Protein AF-A0A383AP22-F1 (afdb_monomer_lite)

Organism: NCBI:txid408172

pLDDT: mean 88.16, std 10.68, range [44.28, 96.81]

Structure (mmCIF, N/CA/C/O backbone):
data_AF-A0A383AP22-F1
#
_entry.id   AF-A0A383AP22-F1
#
loop_
_atom_site.group_PDB
_atom_site.id
_atom_site.type_symbol
_atom_site.label_atom_id
_atom_site.label_alt_id
_atom_site.label_comp_id
_atom_site.label_asym_id
_atom_site.label_entity_id
_atom_site.label_seq_id
_atom_site.pdbx_PDB_ins_code
_atom_site.Cartn_x
_atom_site.Cartn_y
_atom_site.Cartn_z
_atom_site.occupancy
_atom_site.B_iso_or_equiv
_atom_site.auth_seq_id
_atom_site.auth_comp_id
_atom_site.auth_asym_id
_atom_site.auth_atom_id
_atom_site.pdbx_PDB_model_num
ATOM 1 N N . MET A 1 1 ? -36.430 39.936 56.623 1.00 44.28 1 MET A N 1
ATOM 2 C CA . MET A 1 1 ? -35.153 39.625 57.300 1.00 44.28 1 MET A CA 1
ATOM 3 C C . MET A 1 1 ? -34.117 39.389 56.221 1.00 44.28 1 MET A C 1
ATOM 5 O O . MET A 1 1 ? -34.246 38.424 55.482 1.00 44.28 1 MET A O 1
ATOM 9 N N . ILE A 1 2 ? -33.190 40.331 56.051 1.00 51.69 2 ILE A N 1
ATOM 10 C CA . ILE A 1 2 ? -32.148 40.249 55.024 1.00 51.69 2 ILE A CA 1
ATOM 11 C C . ILE A 1 2 ? -31.024 39.360 55.584 1.00 51.69 2 ILE A C 1
ATOM 13 O O . ILE A 1 2 ? -30.539 39.638 56.682 1.00 51.69 2 ILE A O 1
ATOM 17 N N . PRO A 1 3 ? -30.648 38.275 54.893 1.00 58.09 3 PRO A N 1
ATOM 18 C CA . PRO A 1 3 ? -29.588 37.371 55.322 1.00 58.09 3 PRO A CA 1
ATOM 19 C C . PRO A 1 3 ? -28.235 38.021 55.012 1.00 58.09 3 PRO A C 1
ATOM 21 O O . PRO A 1 3 ? -27.978 38.347 53.857 1.00 58.09 3 PRO A O 1
ATOM 24 N N . GLY A 1 4 ? -27.378 38.260 56.011 1.00 65.69 4 GLY A N 1
ATOM 25 C CA . GLY A 1 4 ? -26.205 39.097 55.734 1.00 65.69 4 GLY A CA 1
ATOM 26 C C . GLY A 1 4 ? -25.083 39.177 56.757 1.00 65.69 4 GLY A C 1
ATOM 27 O O . GLY A 1 4 ? -24.367 40.161 56.706 1.00 65.69 4 GLY A O 1
ATOM 28 N N . ASP A 1 5 ? -24.884 38.201 57.649 1.00 62.50 5 ASP A N 1
ATOM 29 C CA . ASP A 1 5 ? -23.644 38.184 58.447 1.00 62.50 5 ASP A CA 1
ATOM 30 C C . ASP A 1 5 ? -23.252 36.772 58.914 1.00 62.50 5 ASP A C 1
ATOM 32 O O . ASP A 1 5 ? -23.195 36.436 60.099 1.00 62.50 5 ASP A O 1
ATOM 36 N N . PHE A 1 6 ? -22.963 35.895 57.951 1.00 67.75 6 PHE A N 1
ATOM 37 C CA . PHE A 1 6 ? -22.270 34.643 58.246 1.00 67.75 6 PHE A CA 1
ATOM 38 C C . PHE A 1 6 ? -20.805 34.947 58.584 1.00 67.75 6 PHE A C 1
ATOM 40 O O . PHE A 1 6 ? -19.950 35.043 57.704 1.00 67.75 6 PHE A O 1
ATOM 47 N N . LYS A 1 7 ? -20.487 35.080 59.877 1.00 67.31 7 LYS A N 1
ATOM 48 C CA . LYS A 1 7 ? -19.094 35.140 60.343 1.00 67.31 7 LYS A CA 1
ATOM 49 C C . LYS A 1 7 ? -18.451 33.760 60.217 1.00 67.31 7 LYS A C 1
ATOM 51 O O . LYS A 1 7 ? -18.523 32.936 61.127 1.00 67.31 7 LYS A O 1
ATOM 56 N N . LEU A 1 8 ? -17.821 33.505 59.074 1.00 68.81 8 LEU A N 1
ATOM 57 C CA . LEU A 1 8 ? -17.063 32.280 58.837 1.00 68.81 8 LEU A CA 1
ATOM 58 C C . LEU A 1 8 ? -15.897 32.184 59.832 1.00 68.81 8 LEU A C 1
ATOM 60 O O . LEU A 1 8 ? -15.035 33.063 59.911 1.00 68.81 8 LEU A O 1
ATOM 64 N N . LYS A 1 9 ? -15.865 31.096 60.606 1.00 77.19 9 LYS A N 1
ATOM 65 C CA . LYS A 1 9 ? -14.771 30.800 61.534 1.00 77.19 9 LYS A CA 1
ATOM 66 C C . LYS A 1 9 ? -13.507 30.498 60.723 1.00 77.19 9 LYS A C 1
ATOM 68 O O . LYS A 1 9 ? -13.485 29.526 59.970 1.00 77.19 9 LYS A O 1
ATOM 73 N N . LYS A 1 10 ? -12.459 31.322 60.871 1.00 78.44 10 LYS A N 1
ATOM 74 C CA . LYS A 1 10 ? -11.179 31.096 60.178 1.00 78.44 10 LYS A CA 1
ATOM 75 C C . LYS A 1 10 ? -10.605 29.727 60.577 1.00 78.44 10 LYS A C 1
ATOM 77 O O . LYS A 1 10 ? -10.532 29.442 61.777 1.00 78.44 10 LYS A O 1
ATOM 82 N N . PRO A 1 11 ? -10.202 28.891 59.607 1.00 79.19 11 PRO A N 1
ATOM 83 C CA . PRO A 1 11 ? -9.651 27.578 59.900 1.00 79.19 11 PRO A CA 1
ATOM 84 C C . PRO A 1 11 ? -8.331 27.696 60.670 1.00 79.19 11 PRO A C 1
ATOM 86 O O . PRO A 1 11 ? -7.521 28.596 60.444 1.00 79.19 11 PRO A O 1
ATOM 89 N N . SER A 1 12 ? -8.123 26.765 61.598 1.00 88.06 12 SER A N 1
ATOM 90 C CA . SER A 1 12 ? -6.854 26.579 62.308 1.00 88.06 12 SER A CA 1
ATOM 91 C C . SER A 1 12 ? -5.737 26.193 61.331 1.00 88.06 12 SER A C 1
ATOM 93 O O . SER A 1 12 ? -6.003 25.499 60.354 1.00 88.06 12 SER A O 1
ATOM 95 N N . ARG A 1 13 ? -4.468 26.528 61.628 1.00 86.38 13 ARG A N 1
ATOM 96 C CA . ARG A 1 13 ? -3.305 26.083 60.825 1.00 86.38 13 ARG A CA 1
ATOM 97 C C . ARG A 1 13 ? -3.327 24.576 60.540 1.00 86.38 13 ARG A C 1
ATOM 99 O O . ARG A 1 13 ? -3.004 24.167 59.432 1.00 86.38 13 ARG A O 1
ATOM 106 N N . LYS A 1 14 ? -3.757 23.756 61.510 1.00 87.75 14 LYS A N 1
ATOM 107 C CA . LYS A 1 14 ? -3.900 22.301 61.323 1.00 87.75 14 LYS A CA 1
ATOM 108 C C . LYS A 1 14 ? -4.989 21.954 60.300 1.00 87.75 14 LYS A C 1
ATOM 110 O O . LYS A 1 14 ? -4.791 21.057 59.493 1.00 87.75 14 LYS A O 1
ATOM 115 N N . GLN A 1 15 ? -6.109 22.679 60.311 1.00 86.12 15 GLN A N 1
ATOM 116 C CA . GLN A 1 15 ? -7.207 22.499 59.353 1.00 86.12 15 GLN A CA 1
ATOM 117 C C . GLN A 1 15 ? -6.814 22.972 57.949 1.00 86.12 15 GLN A C 1
ATOM 119 O O . GLN A 1 15 ? -7.146 22.304 56.978 1.00 86.12 15 GLN A O 1
ATOM 124 N N . THR A 1 16 ? -6.059 24.068 57.828 1.00 87.38 16 THR A N 1
ATOM 125 C CA . THR A 1 16 ? -5.528 24.532 56.537 1.00 87.38 16 THR A CA 1
ATOM 126 C C . THR A 1 16 ? -4.566 23.512 55.929 1.00 87.38 16 THR A C 1
ATOM 128 O O . THR A 1 16 ? -4.694 23.187 54.754 1.00 87.38 16 THR A O 1
ATOM 131 N N . ILE A 1 17 ? -3.642 22.961 56.726 1.00 90.62 17 ILE A N 1
ATOM 132 C CA . ILE A 1 17 ? -2.714 21.914 56.267 1.00 90.62 17 ILE A CA 1
ATOM 133 C C . ILE A 1 17 ? -3.486 20.662 55.834 1.00 90.62 17 ILE A C 1
ATOM 135 O O . ILE A 1 17 ? -3.216 20.126 54.764 1.00 90.62 17 ILE A O 1
ATOM 139 N N . LEU A 1 18 ? -4.475 20.227 56.624 1.00 89.38 18 LEU A N 1
ATOM 140 C CA . LEU A 1 18 ? -5.297 19.061 56.298 1.00 89.38 18 LEU A CA 1
ATOM 141 C C . LEU A 1 18 ? -6.032 19.234 54.960 1.00 89.38 18 LEU A C 1
ATOM 143 O O . LEU A 1 18 ? -6.007 18.318 54.147 1.00 89.38 18 LEU A O 1
ATOM 147 N N . LEU A 1 19 ? -6.627 20.409 54.717 1.00 88.69 19 LEU A N 1
ATOM 148 C CA . LEU A 1 19 ? -7.335 20.717 53.469 1.00 88.69 19 LEU A CA 1
ATOM 149 C C . LEU A 1 19 ? -6.404 20.730 52.250 1.00 88.69 19 LEU A C 1
ATOM 151 O O . LEU A 1 19 ? -6.775 20.235 51.188 1.00 88.69 19 LEU A O 1
ATOM 155 N N . ILE A 1 20 ? -5.190 21.270 52.400 1.00 92.12 20 ILE A N 1
ATOM 156 C CA . ILE A 1 20 ? -4.185 21.269 51.329 1.00 92.12 20 ILE A CA 1
ATOM 157 C C . ILE A 1 20 ? -3.764 19.832 51.009 1.00 92.12 20 ILE A C 1
ATOM 159 O O . ILE A 1 20 ? -3.781 19.431 49.849 1.00 92.12 20 ILE A O 1
ATOM 163 N N . VAL A 1 21 ? -3.441 19.034 52.030 1.00 93.25 21 VAL A N 1
ATOM 164 C CA . VAL A 1 21 ? -3.016 17.639 51.850 1.00 93.25 21 VAL A CA 1
ATOM 165 C C . VAL A 1 21 ? -4.137 16.799 51.239 1.00 93.25 21 VAL A C 1
ATOM 167 O O . VAL A 1 21 ? -3.891 16.063 50.288 1.00 93.25 21 VAL A O 1
ATOM 170 N N . SER A 1 22 ? -5.378 16.942 51.714 1.00 91.44 22 SER A N 1
ATOM 171 C CA . SER A 1 22 ? -6.524 16.231 51.139 1.00 91.44 22 SER A CA 1
ATOM 172 C C . SER A 1 22 ? -6.803 16.652 49.698 1.00 91.44 22 SER A C 1
ATOM 174 O O . SER A 1 22 ? -7.155 15.810 48.880 1.00 91.44 22 SER A O 1
ATOM 176 N N . GLY A 1 23 ? -6.620 17.937 49.374 1.00 93.69 23 GLY A N 1
ATOM 177 C CA . GLY A 1 23 ? -6.763 18.450 48.012 1.00 93.69 23 GLY A CA 1
ATOM 178 C C . GLY A 1 23 ? -5.712 17.871 47.066 1.00 93.69 23 GLY A C 1
ATOM 179 O O . GLY A 1 23 ? -6.051 17.436 45.970 1.00 93.69 23 GLY A O 1
ATOM 180 N N . ILE A 1 24 ? -4.457 17.788 47.517 1.00 94.69 24 ILE A N 1
ATOM 181 C CA . ILE A 1 24 ? -3.358 17.177 46.760 1.00 94.69 24 ILE A CA 1
ATOM 182 C C . ILE A 1 24 ? -3.617 15.680 46.545 1.00 94.69 24 ILE A C 1
ATOM 184 O O . ILE A 1 24 ? -3.550 15.207 45.414 1.00 94.69 24 ILE A O 1
ATOM 188 N N . ILE A 1 25 ? -3.965 14.939 47.601 1.00 95.50 25 ILE A N 1
ATOM 189 C CA . ILE A 1 25 ? -4.280 13.504 47.505 1.00 95.50 25 ILE A CA 1
ATOM 190 C C . ILE A 1 25 ? -5.476 13.274 46.575 1.00 95.50 25 ILE A C 1
ATOM 192 O O . ILE A 1 25 ? -5.433 12.377 45.737 1.00 95.50 25 ILE A O 1
ATOM 196 N N . GLY A 1 26 ? -6.517 14.103 46.687 1.00 95.69 26 GLY A N 1
ATOM 197 C CA . GLY A 1 26 ? -7.682 14.056 45.810 1.00 95.69 26 GLY A CA 1
ATOM 198 C C . GLY A 1 26 ? -7.312 14.278 44.345 1.00 95.69 26 GLY A C 1
ATOM 199 O O . GLY A 1 26 ? -7.731 13.497 43.501 1.00 95.69 26 GLY A O 1
ATOM 200 N N . LEU A 1 27 ? -6.480 15.282 44.051 1.00 95.44 27 LEU A N 1
ATOM 201 C CA . LEU A 1 27 ? -6.015 15.585 42.695 1.00 95.44 27 LEU A CA 1
ATOM 202 C C . LEU A 1 27 ? -5.185 14.443 42.092 1.00 95.44 27 LEU A C 1
ATOM 204 O O . LEU A 1 27 ? -5.398 14.063 40.944 1.00 95.44 27 LEU A O 1
ATOM 208 N N . PHE A 1 28 ? -4.249 13.876 42.855 1.00 95.31 28 PHE A N 1
ATOM 209 C CA . PHE A 1 28 ? -3.453 12.744 42.377 1.00 95.31 28 PHE A CA 1
ATOM 210 C C . PHE A 1 28 ? -4.301 11.478 42.210 1.00 95.31 28 PHE A C 1
ATOM 212 O O . PHE A 1 28 ? -4.125 10.750 41.235 1.00 95.31 28 PHE A O 1
ATOM 219 N N . GLY A 1 29 ? -5.252 11.237 43.116 1.00 96.62 29 GLY A N 1
ATOM 220 C CA . GLY A 1 29 ? -6.184 10.116 43.024 1.00 96.62 29 GLY A CA 1
ATOM 221 C C . GLY A 1 29 ? -7.097 10.206 41.802 1.00 96.62 29 GLY A C 1
ATOM 222 O O . GLY A 1 29 ? -7.261 9.217 41.090 1.00 96.62 29 GLY A O 1
ATOM 223 N N . THR A 1 30 ? -7.649 11.389 41.509 1.00 94.81 30 THR A N 1
ATOM 224 C CA . THR A 1 30 ? -8.476 11.593 40.310 1.00 94.81 30 THR A CA 1
ATOM 225 C C . THR A 1 30 ? -7.652 11.492 39.034 1.00 94.81 30 THR A C 1
ATOM 227 O O . THR A 1 30 ? -8.087 10.822 38.103 1.00 94.81 30 THR A O 1
ATOM 230 N N . ALA A 1 31 ? -6.447 12.068 38.993 1.00 95.00 31 ALA A N 1
ATOM 231 C CA . ALA A 1 31 ? -5.551 11.937 37.845 1.00 95.00 31 ALA A CA 1
ATOM 232 C C . ALA A 1 31 ? -5.193 10.467 37.565 1.00 95.00 31 ALA A C 1
ATOM 234 O O . ALA A 1 31 ? -5.269 10.024 36.422 1.00 95.00 31 ALA A O 1
ATOM 235 N N . ALA A 1 32 ? -4.873 9.686 38.601 1.00 95.25 32 ALA A N 1
ATOM 236 C CA . ALA A 1 32 ? -4.597 8.259 38.456 1.00 95.25 32 ALA A CA 1
ATOM 237 C C . ALA A 1 32 ? -5.823 7.481 37.950 1.00 95.25 32 ALA A C 1
ATOM 239 O O . ALA A 1 32 ? -5.701 6.681 37.024 1.00 95.25 32 ALA A O 1
ATOM 240 N N . ALA A 1 33 ? -7.009 7.745 38.508 1.00 95.44 33 ALA A N 1
ATOM 241 C CA . ALA A 1 33 ? -8.248 7.096 38.083 1.00 95.44 33 ALA A CA 1
ATOM 242 C C . ALA A 1 33 ? -8.610 7.421 36.625 1.00 95.44 33 ALA A C 1
ATOM 244 O O . ALA A 1 33 ? -9.020 6.528 35.887 1.00 95.44 33 ALA A O 1
ATOM 245 N N . VAL A 1 34 ? -8.412 8.671 36.191 1.00 94.12 34 VAL A N 1
ATOM 246 C CA . VAL A 1 34 ? -8.616 9.085 34.795 1.00 94.12 34 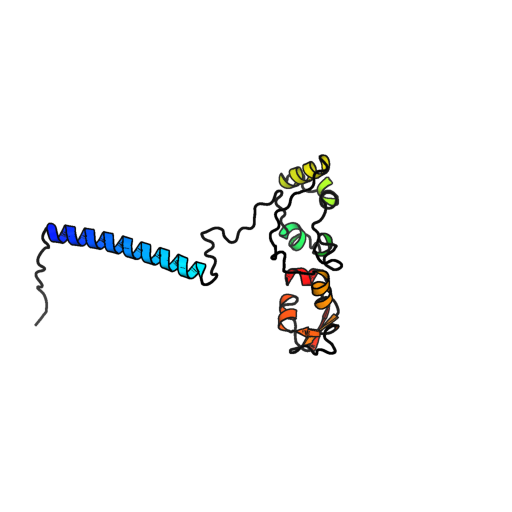VAL A CA 1
ATOM 247 C C . VAL A 1 34 ? -7.636 8.366 33.871 1.00 94.12 34 VAL A C 1
ATOM 249 O O . VAL A 1 34 ? -8.069 7.791 32.879 1.00 94.12 34 VAL A O 1
ATOM 252 N N . THR A 1 35 ? -6.345 8.319 34.208 1.00 89.00 35 THR A N 1
ATOM 253 C CA . THR A 1 35 ? -5.334 7.615 33.399 1.00 89.00 35 THR A CA 1
ATOM 254 C C . THR A 1 35 ? -5.645 6.122 33.264 1.00 89.00 35 THR A C 1
ATOM 256 O O . THR A 1 35 ? -5.589 5.581 32.161 1.00 89.00 35 THR A O 1
ATOM 259 N N . VAL A 1 36 ? -6.031 5.455 34.358 1.00 90.50 36 VAL A N 1
ATOM 260 C CA . VAL A 1 36 ? -6.427 4.036 34.329 1.00 90.50 36 VAL A CA 1
ATOM 261 C C . VAL A 1 36 ? -7.712 3.839 33.525 1.00 90.50 36 VAL A C 1
ATOM 263 O O . VAL A 1 36 ? -7.788 2.913 32.724 1.00 90.50 36 VAL A O 1
ATOM 266 N N . GLY A 1 37 ? -8.706 4.714 33.694 1.00 89.12 37 GLY A N 1
ATOM 267 C CA . GLY A 1 37 ? -9.951 4.664 32.930 1.00 89.12 37 GLY A CA 1
ATOM 268 C C . GLY A 1 37 ? -9.716 4.811 31.428 1.00 89.12 37 GLY A C 1
ATOM 269 O O . GLY A 1 37 ? -10.240 4.018 30.654 1.00 89.12 37 GLY A O 1
ATOM 270 N N . ILE A 1 38 ? -8.872 5.765 31.022 1.00 85.94 38 ILE A N 1
ATOM 271 C CA . ILE A 1 38 ? -8.467 5.957 29.623 1.00 85.94 38 ILE A CA 1
ATOM 272 C C . ILE A 1 38 ? -7.779 4.701 29.082 1.00 85.94 38 ILE A C 1
ATOM 274 O O . ILE A 1 38 ? -8.157 4.240 28.012 1.00 85.94 38 ILE A O 1
ATOM 278 N N . PHE A 1 39 ? -6.828 4.123 29.824 1.00 83.88 39 PHE A N 1
ATOM 279 C CA . PHE A 1 39 ? -6.134 2.897 29.418 1.00 83.88 39 PHE A CA 1
ATOM 280 C C . PHE A 1 39 ? -7.087 1.705 29.254 1.00 83.88 39 PHE A C 1
ATOM 282 O O . PHE A 1 39 ? -7.001 0.977 28.272 1.00 83.88 39 PHE A O 1
ATOM 289 N N . VAL A 1 40 ? -8.011 1.497 30.197 1.00 85.25 40 VAL A N 1
ATOM 290 C CA . VAL A 1 40 ? -8.986 0.400 30.110 1.00 85.25 40 VAL A CA 1
ATOM 291 C C . VAL A 1 40 ? -9.939 0.625 28.937 1.00 85.25 40 VAL A C 1
ATOM 293 O O . VAL A 1 40 ? -10.201 -0.302 28.183 1.00 85.25 40 VAL A O 1
ATOM 296 N N . ILE A 1 41 ? -10.429 1.848 28.730 1.00 83.81 41 ILE A N 1
ATOM 297 C CA . ILE A 1 41 ? -11.318 2.145 27.602 1.00 83.81 41 ILE A CA 1
ATOM 298 C C . ILE A 1 41 ? -10.583 1.948 26.271 1.00 83.81 41 ILE A C 1
ATOM 300 O O . ILE A 1 41 ? -11.114 1.274 25.394 1.00 83.81 41 ILE A O 1
ATOM 304 N N . SER A 1 42 ? -9.360 2.460 26.115 1.00 74.69 42 SER A N 1
ATOM 305 C CA . SER A 1 42 ? -8.605 2.291 24.867 1.00 74.69 42 SER A CA 1
ATOM 306 C C . SER A 1 42 ? -8.225 0.831 24.606 1.00 74.69 42 SER A C 1
ATOM 308 O O . SER A 1 42 ? -8.320 0.377 23.469 1.00 74.69 42 SER A O 1
ATOM 310 N N . ALA A 1 43 ? -7.860 0.076 25.647 1.00 75.44 43 ALA A N 1
ATOM 311 C CA . ALA A 1 43 ? -7.482 -1.330 25.520 1.00 75.44 43 ALA A CA 1
ATOM 312 C C . ALA A 1 43 ? -8.667 -2.261 25.214 1.00 75.44 43 ALA A C 1
ATOM 314 O O . ALA A 1 43 ? -8.467 -3.294 24.583 1.00 75.44 43 ALA A O 1
ATOM 315 N N . TRP A 1 44 ? -9.884 -1.928 25.659 1.00 76.94 44 TRP A N 1
ATOM 316 C CA . TRP A 1 44 ? -11.056 -2.805 25.513 1.00 76.94 44 TRP A CA 1
ATOM 317 C C . TRP A 1 44 ? -11.992 -2.407 24.369 1.00 76.94 44 TRP A C 1
ATOM 319 O O . TRP A 1 44 ? -12.735 -3.258 23.889 1.00 76.94 44 TRP A O 1
ATOM 329 N N . TRP A 1 45 ? -11.976 -1.145 23.931 1.00 69.94 45 TRP A N 1
ATOM 330 C CA . TRP A 1 45 ? -12.854 -0.657 22.860 1.00 69.94 45 TRP A CA 1
ATOM 331 C C . TRP A 1 45 ? -12.173 -0.467 21.506 1.00 69.94 45 TRP A C 1
ATOM 333 O O . TRP A 1 45 ? -12.806 0.082 20.609 1.00 69.94 45 TRP A O 1
ATOM 343 N N . GLU A 1 46 ? -10.914 -0.895 21.355 1.00 60.66 46 GLU A N 1
ATOM 344 C CA . GLU A 1 46 ? -10.146 -0.737 20.107 1.00 60.66 46 GLU A CA 1
ATOM 345 C C . GLU A 1 46 ? -10.227 0.698 19.554 1.00 60.66 46 GLU A C 1
ATOM 347 O O . GLU A 1 46 ? -10.294 0.923 18.350 1.00 60.66 46 GLU A O 1
ATOM 352 N N . LEU A 1 47 ? -10.256 1.690 20.450 1.00 66.38 47 LEU A N 1
ATOM 353 C CA . LEU A 1 47 ? -10.112 3.101 20.110 1.00 66.38 47 LEU A CA 1
ATOM 354 C C . LEU A 1 47 ? -8.624 3.427 20.251 1.00 66.38 47 LEU A C 1
ATOM 356 O O . LEU A 1 47 ? -8.202 3.794 21.355 1.00 66.38 47 LEU A O 1
ATOM 360 N N . PRO A 1 48 ? -7.804 3.253 19.193 1.00 57.53 48 PRO A N 1
ATOM 361 C CA . PRO A 1 48 ? -6.399 3.605 19.247 1.00 57.53 48 PRO A CA 1
ATOM 362 C C . PRO A 1 48 ? -6.310 5.109 19.471 1.00 57.53 48 PRO A C 1
ATOM 364 O O . PRO A 1 48 ? -6.563 5.930 18.591 1.00 57.53 48 PRO A O 1
ATOM 367 N N . LEU A 1 49 ? -5.986 5.476 20.703 1.00 59.22 49 LEU A N 1
ATOM 368 C CA . LEU A 1 49 ? -5.581 6.822 21.029 1.00 59.22 49 LEU A CA 1
ATOM 369 C C . LEU A 1 49 ? -4.228 7.044 20.342 1.00 59.22 49 LEU A C 1
ATOM 371 O O . LEU A 1 49 ? -3.200 6.569 20.819 1.00 59.22 49 LEU A O 1
ATOM 375 N N . ASP A 1 50 ? -4.253 7.771 19.223 1.00 60.22 50 ASP A N 1
ATOM 376 C CA . ASP A 1 50 ? -3.106 8.066 18.339 1.00 60.22 50 ASP A CA 1
ATOM 377 C C . ASP A 1 50 ? -1.917 8.745 19.052 1.00 60.22 50 ASP A C 1
ATOM 379 O O . ASP A 1 50 ? -0.802 8.824 18.552 1.00 60.22 50 ASP A O 1
ATOM 383 N N . ILE A 1 51 ? -2.135 9.175 20.293 1.00 56.22 51 ILE A N 1
ATOM 384 C CA . ILE A 1 51 ? -1.142 9.710 21.232 1.00 56.22 51 ILE A CA 1
ATOM 385 C C . ILE A 1 51 ? 0.050 8.764 21.469 1.00 56.22 51 ILE A C 1
ATOM 387 O O . ILE A 1 51 ? 1.092 9.219 21.933 1.00 56.22 51 ILE A O 1
ATOM 391 N N . TYR A 1 52 ? -0.098 7.465 21.186 1.00 56.38 52 TYR A N 1
ATOM 392 C CA . TYR A 1 52 ? 0.963 6.465 21.346 1.00 56.38 52 TYR A CA 1
ATOM 393 C C . TYR A 1 52 ? 1.627 6.037 20.026 1.00 56.38 52 TYR A C 1
ATOM 395 O O . TYR A 1 52 ? 2.400 5.082 20.036 1.00 56.38 52 TYR A O 1
ATOM 403 N N . GLY A 1 53 ? 1.337 6.704 18.900 1.00 54.50 53 GLY A N 1
ATOM 404 C CA . GLY A 1 53 ? 1.933 6.364 17.599 1.00 54.50 53 GLY A CA 1
ATOM 405 C C . GLY A 1 53 ? 1.501 4.996 17.063 1.00 54.50 53 GLY A C 1
ATOM 406 O O . GLY A 1 53 ? 2.168 4.418 16.214 1.00 54.50 53 GLY A O 1
ATOM 407 N N . THR A 1 54 ? 0.382 4.448 17.547 1.00 55.56 54 THR A N 1
ATOM 408 C CA . THR A 1 54 ? -0.101 3.113 17.150 1.00 55.56 54 THR A CA 1
ATOM 409 C C . THR A 1 54 ? -0.591 3.034 15.705 1.00 55.56 54 THR A C 1
ATOM 411 O O . THR A 1 54 ? -0.912 1.944 15.241 1.00 55.56 54 THR A O 1
ATOM 414 N N . ASN A 1 55 ? -0.677 4.168 15.004 1.00 57.16 55 ASN A N 1
ATOM 415 C CA . ASN A 1 55 ? -1.086 4.239 13.603 1.00 57.16 55 ASN A CA 1
ATOM 416 C C . ASN A 1 55 ? 0.094 4.322 12.620 1.00 57.16 55 ASN A C 1
ATOM 418 O O . ASN A 1 55 ? -0.127 4.315 11.408 1.00 57.16 55 ASN A O 1
ATOM 422 N N . GLU A 1 56 ? 1.337 4.389 13.105 1.00 66.69 56 GLU A N 1
ATOM 423 C CA . GLU A 1 56 ? 2.523 4.391 12.248 1.00 66.69 56 GLU A CA 1
ATOM 424 C C . GLU A 1 56 ? 2.976 2.945 11.984 1.00 66.69 56 GLU A C 1
ATOM 426 O O . GLU A 1 56 ? 3.158 2.140 12.899 1.00 66.69 56 GLU A O 1
ATOM 431 N N . GLY A 1 57 ? 3.096 2.581 10.703 1.00 75.44 57 GLY A N 1
ATOM 432 C CA . GLY A 1 57 ? 3.602 1.267 10.300 1.00 75.44 57 GLY A CA 1
ATOM 433 C C . GLY A 1 57 ? 5.083 1.080 10.664 1.00 75.44 57 GLY A C 1
ATOM 434 O O . GLY A 1 57 ? 5.765 2.049 10.986 1.00 75.44 57 GLY A O 1
ATOM 435 N N . PRO A 1 58 ? 5.617 -0.154 10.585 1.00 86.62 58 PRO A N 1
ATOM 436 C CA . PRO A 1 58 ? 7.029 -0.401 10.853 1.00 86.62 58 PRO A CA 1
ATOM 437 C C . PRO A 1 58 ? 7.924 0.389 9.893 1.00 86.62 58 PRO A C 1
ATOM 439 O O . PRO A 1 58 ? 7.628 0.476 8.693 1.00 86.62 58 PRO A O 1
ATOM 442 N N . ASP A 1 59 ? 9.048 0.882 10.419 1.00 90.00 59 ASP A N 1
ATOM 443 C CA . ASP A 1 59 ? 10.082 1.551 9.633 1.00 90.00 59 ASP A CA 1
ATOM 444 C C . ASP A 1 59 ? 10.521 0.673 8.457 1.00 90.00 59 ASP A C 1
ATOM 446 O O . ASP A 1 59 ? 10.888 -0.497 8.613 1.00 90.00 59 ASP A O 1
ATOM 450 N N . GLN A 1 60 ? 10.478 1.247 7.257 1.00 94.62 60 GLN A N 1
ATOM 451 C CA . GLN A 1 60 ? 10.879 0.560 6.034 1.00 94.62 60 GLN A CA 1
ATOM 452 C C . GLN A 1 60 ? 12.349 0.855 5.701 1.00 94.62 60 GLN A C 1
ATOM 454 O O . GLN A 1 60 ? 12.823 1.959 5.964 1.00 94.62 60 GLN A O 1
ATOM 459 N N . PRO A 1 61 ? 13.076 -0.080 5.056 1.00 95.06 61 PRO A N 1
ATOM 460 C CA . PRO A 1 61 ? 14.466 0.156 4.648 1.00 95.06 61 PRO A CA 1
ATOM 461 C C . PRO A 1 61 ? 14.632 1.323 3.663 1.00 95.06 61 PRO A C 1
ATOM 463 O O . PRO A 1 61 ? 15.677 1.973 3.629 1.00 95.06 61 PRO A O 1
ATOM 466 N N . ILE A 1 62 ? 13.604 1.555 2.842 1.00 94.94 62 ILE A N 1
ATOM 467 C CA . ILE A 1 62 ? 13.487 2.668 1.900 1.00 94.94 62 ILE A CA 1
ATOM 468 C C . ILE A 1 62 ? 12.078 3.235 2.036 1.00 94.94 62 ILE A C 1
ATOM 470 O O . ILE A 1 62 ? 11.103 2.478 2.042 1.00 94.94 62 ILE A O 1
ATOM 474 N N . ALA A 1 63 ? 11.953 4.558 2.099 1.00 93.38 63 ALA A N 1
ATOM 475 C CA . ALA A 1 63 ? 10.646 5.198 2.096 1.00 93.38 63 ALA A CA 1
ATOM 476 C C . ALA A 1 63 ? 10.014 5.105 0.697 1.00 93.38 63 ALA A C 1
ATOM 478 O O . ALA A 1 63 ? 10.492 5.705 -0.267 1.00 93.38 63 ALA A O 1
ATOM 479 N N . PHE A 1 64 ? 8.913 4.357 0.588 1.00 93.94 64 PHE A N 1
ATOM 480 C CA . PHE A 1 64 ? 8.170 4.181 -0.659 1.00 93.94 64 PHE A CA 1
ATOM 481 C C . PHE A 1 64 ? 6.782 4.840 -0.572 1.00 93.94 64 PHE A C 1
ATOM 483 O O . PHE A 1 64 ? 5.826 4.228 -0.084 1.00 93.94 64 PHE A O 1
ATOM 490 N N . PRO A 1 65 ? 6.632 6.095 -1.038 1.00 92.81 65 PRO A N 1
ATOM 491 C CA . PRO A 1 65 ? 5.338 6.759 -1.048 1.00 92.81 65 PRO A CA 1
ATOM 492 C C . PRO A 1 65 ? 4.462 6.197 -2.177 1.00 92.81 65 PRO A C 1
ATOM 494 O O . PRO A 1 65 ? 4.614 6.557 -3.350 1.00 92.81 65 PRO A O 1
ATOM 497 N N . HIS A 1 66 ? 3.497 5.343 -1.825 1.00 92.81 66 HIS A N 1
ATOM 498 C CA . HIS A 1 66 ? 2.483 4.849 -2.766 1.00 92.81 66 HIS A CA 1
ATOM 499 C C . HIS A 1 66 ? 1.682 5.994 -3.411 1.00 92.81 66 HIS A C 1
ATOM 501 O O . HIS A 1 66 ? 1.275 5.879 -4.563 1.00 92.81 66 HIS A O 1
ATOM 507 N N . THR A 1 67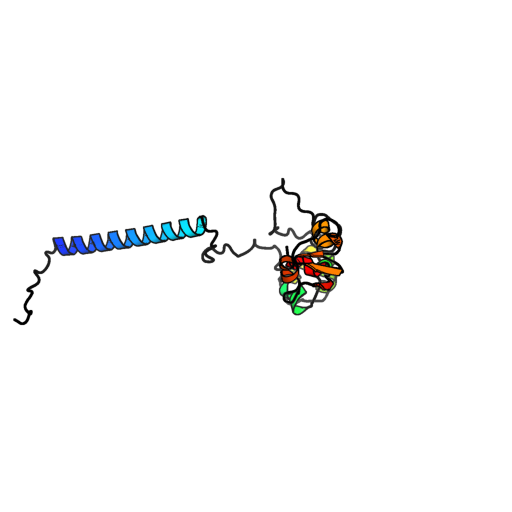 ? 1.511 7.126 -2.719 1.00 92.62 67 THR A N 1
ATOM 508 C CA . THR A 1 67 ? 0.810 8.321 -3.226 1.00 92.62 67 THR A CA 1
ATOM 509 C C . THR A 1 67 ? 1.442 8.875 -4.503 1.00 92.62 67 THR A C 1
ATOM 511 O O . THR A 1 67 ? 0.732 9.145 -5.469 1.00 92.62 67 THR A O 1
ATOM 514 N N . LYS A 1 68 ? 2.777 8.952 -4.569 1.00 94.00 68 LYS A N 1
ATOM 515 C CA . LYS A 1 68 ? 3.497 9.411 -5.767 1.00 94.00 68 LYS A CA 1
ATOM 516 C C . LYS A 1 68 ? 3.248 8.504 -6.969 1.00 94.00 68 LYS A C 1
ATOM 518 O O . LYS A 1 68 ? 3.029 8.982 -8.075 1.00 94.00 68 LYS A O 1
ATOM 523 N N . HIS A 1 69 ? 3.245 7.197 -6.746 1.00 94.81 69 HIS A N 1
ATOM 524 C CA . HIS A 1 69 ? 3.134 6.212 -7.817 1.00 94.81 69 HIS A CA 1
ATOM 525 C C . HIS A 1 69 ? 1.685 6.012 -8.277 1.00 94.81 69 HIS A C 1
ATOM 527 O O . HIS A 1 69 ? 1.423 5.954 -9.474 1.00 94.81 69 HIS A O 1
ATOM 533 N N . VAL A 1 70 ? 0.739 5.942 -7.342 1.00 93.00 70 VAL A N 1
ATOM 534 C CA . VAL A 1 70 ? -0.659 5.605 -7.634 1.00 93.00 70 VAL A CA 1
ATOM 535 C C . VAL A 1 70 ? -1.510 6.856 -7.837 1.00 93.00 70 VAL A C 1
ATOM 537 O O . VAL A 1 70 ? -2.202 6.958 -8.842 1.00 93.00 70 VAL A O 1
ATOM 540 N N . GLN A 1 71 ? -1.464 7.825 -6.918 1.00 90.88 71 GLN A N 1
ATOM 541 C CA . GLN A 1 71 ? -2.365 8.986 -6.966 1.00 90.88 71 GLN A CA 1
ATOM 542 C C . GLN A 1 71 ? -1.878 10.059 -7.942 1.00 90.88 71 GLN A C 1
ATOM 544 O O . GLN A 1 71 ? -2.682 10.612 -8.685 1.00 90.88 71 GLN A O 1
ATOM 549 N N . GLU A 1 72 ? -0.575 10.354 -7.953 1.00 94.56 72 GLU A N 1
ATOM 550 C CA . GLU A 1 72 ? -0.024 11.411 -8.814 1.00 94.56 72 GLU A CA 1
ATOM 551 C C . GLU A 1 72 ? 0.297 10.912 -10.229 1.00 94.56 72 GLU A C 1
ATOM 553 O O . GLU A 1 72 ? -0.031 11.587 -11.202 1.00 94.56 72 GLU A O 1
ATOM 558 N N . LEU A 1 73 ? 0.916 9.732 -10.363 1.00 94.31 73 LEU A N 1
ATOM 559 C CA . LEU A 1 73 ? 1.290 9.163 -11.667 1.00 94.31 73 LEU A CA 1
ATOM 560 C C . LEU A 1 73 ? 0.222 8.244 -12.280 1.00 94.31 73 LEU A C 1
ATOM 562 O O . LEU A 1 73 ? 0.312 7.924 -13.464 1.00 94.31 73 LEU A O 1
ATOM 566 N N . GLY A 1 74 ? -0.776 7.810 -11.505 1.00 93.06 74 GLY A N 1
ATOM 567 C CA . GLY A 1 74 ? -1.849 6.946 -12.002 1.00 93.06 74 GLY A CA 1
ATOM 568 C C . GLY A 1 74 ? -1.413 5.512 -12.312 1.00 93.06 74 GLY A C 1
ATOM 569 O O . GLY A 1 74 ? -2.065 4.850 -13.121 1.00 93.06 74 GLY A O 1
ATOM 570 N N . LEU A 1 75 ? -0.311 5.024 -11.724 1.00 94.12 75 LEU A N 1
ATOM 571 C CA . LEU A 1 75 ? 0.106 3.637 -11.921 1.00 94.12 75 LEU A CA 1
ATOM 572 C C . LEU A 1 75 ? -0.906 2.686 -11.285 1.00 94.12 75 LEU A C 1
ATOM 574 O O . LEU A 1 75 ? -1.311 2.835 -10.132 1.00 94.12 75 LEU A O 1
ATOM 578 N N . ASP A 1 76 ? -1.277 1.678 -12.060 1.00 92.38 76 ASP A N 1
ATOM 579 C CA . ASP A 1 76 ? -2.185 0.624 -11.642 1.00 92.38 76 ASP A CA 1
ATOM 580 C C . ASP A 1 76 ? -1.539 -0.265 -10.556 1.00 92.38 76 ASP A C 1
ATOM 582 O O . ASP A 1 76 ? -0.351 -0.584 -10.629 1.00 92.38 76 ASP A O 1
ATOM 586 N N . CYS A 1 77 ? -2.307 -0.714 -9.557 1.00 92.06 77 CYS A N 1
ATOM 587 C CA . CYS A 1 77 ? -1.809 -1.577 -8.476 1.00 92.06 77 CYS A CA 1
ATOM 588 C C . CYS A 1 77 ? -1.128 -2.859 -8.995 1.00 92.06 77 CYS A C 1
ATOM 590 O O . CYS A 1 77 ? -0.108 -3.301 -8.457 1.00 92.06 77 CYS A O 1
ATOM 592 N N . THR A 1 78 ? -1.672 -3.442 -10.067 1.00 92.19 78 THR A N 1
ATOM 593 C CA . THR A 1 78 ? -1.168 -4.670 -10.701 1.00 92.19 78 THR A CA 1
ATOM 594 C C . THR A 1 78 ? 0.130 -4.448 -11.473 1.00 92.19 78 THR A C 1
ATOM 596 O O . THR A 1 78 ? 0.828 -5.415 -11.775 1.00 92.19 78 THR A O 1
ATOM 599 N N . PHE A 1 79 ? 0.508 -3.192 -11.745 1.00 93.81 79 PHE A N 1
ATOM 600 C CA . PHE A 1 79 ? 1.772 -2.862 -12.399 1.00 93.81 79 PHE A CA 1
ATOM 601 C C . PHE A 1 79 ? 2.967 -3.322 -11.556 1.00 93.81 79 PHE A C 1
ATOM 603 O O . PHE A 1 79 ? 3.884 -3.973 -12.063 1.00 93.81 79 PHE A O 1
ATOM 610 N N . CYS A 1 80 ? 2.922 -3.043 -10.251 1.00 94.50 80 CYS A N 1
ATOM 611 C CA . CYS A 1 80 ? 3.933 -3.490 -9.295 1.00 94.50 80 CYS A CA 1
ATOM 612 C C . CYS A 1 80 ? 3.603 -4.885 -8.742 1.00 94.50 80 CYS A C 1
ATOM 614 O O . CYS A 1 80 ? 4.462 -5.769 -8.745 1.00 94.50 80 CYS A O 1
ATOM 616 N N . HIS A 1 81 ? 2.355 -5.113 -8.320 1.00 93.94 81 HIS A N 1
ATOM 617 C CA . HIS A 1 81 ? 1.906 -6.354 -7.673 1.00 93.94 81 HIS A CA 1
ATOM 618 C C . HIS A 1 81 ? 1.349 -7.373 -8.676 1.00 93.94 81 HIS A C 1
ATOM 620 O O . HIS A 1 81 ? 0.203 -7.811 -8.599 1.00 93.94 81 HIS A O 1
ATOM 626 N N . ARG A 1 82 ? 2.184 -7.763 -9.641 1.00 91.75 82 ARG A N 1
ATOM 627 C CA . ARG A 1 82 ? 1.789 -8.506 -10.855 1.00 91.75 82 ARG A CA 1
ATOM 628 C C . ARG A 1 82 ? 1.168 -9.888 -10.629 1.00 91.75 82 ARG A C 1
ATOM 630 O O . ARG A 1 82 ? 0.504 -10.414 -11.518 1.00 91.75 82 ARG A O 1
ATOM 637 N N . THR A 1 83 ? 1.400 -10.496 -9.474 1.00 93.62 83 THR A N 1
ATOM 638 C CA . THR A 1 83 ? 0.927 -11.850 -9.142 1.00 93.62 83 THR A CA 1
ATOM 639 C C . THR A 1 83 ? -0.429 -11.856 -8.441 1.00 93.62 83 THR A C 1
ATOM 641 O O . THR A 1 83 ? -1.029 -12.919 -8.306 1.00 93.62 83 THR A O 1
ATOM 644 N N . VAL A 1 84 ? -0.963 -10.688 -8.059 1.00 93.38 84 VAL A N 1
ATOM 645 C CA . VAL A 1 84 ? -2.186 -10.572 -7.245 1.00 93.38 84 VAL A CA 1
ATOM 646 C C . VAL A 1 84 ? -3.398 -11.286 -7.857 1.00 93.38 84 VAL A C 1
ATOM 648 O O . VAL A 1 84 ? -4.195 -11.876 -7.136 1.00 93.38 84 VAL A O 1
ATOM 651 N N . ALA A 1 85 ? -3.508 -11.290 -9.186 1.00 92.19 85 ALA A N 1
ATOM 652 C CA . ALA A 1 85 ? -4.618 -11.902 -9.913 1.00 92.19 85 ALA A CA 1
ATOM 653 C C . ALA A 1 85 ? -4.411 -13.391 -10.241 1.00 92.19 85 ALA A C 1
ATOM 655 O O . ALA A 1 85 ? -5.290 -14.012 -10.828 1.00 92.19 85 ALA A O 1
ATOM 656 N N . LYS A 1 86 ? -3.242 -13.964 -9.932 1.00 93.69 86 LYS A N 1
ATOM 657 C CA . LYS A 1 86 ? -2.855 -15.316 -10.381 1.00 93.69 86 LYS A CA 1
ATOM 658 C C . LYS A 1 86 ? -2.381 -16.227 -9.257 1.00 93.69 86 LYS A C 1
ATOM 660 O O . LYS A 1 86 ? -2.469 -17.443 -9.389 1.00 93.69 86 LYS A O 1
ATOM 665 N N . GLU A 1 87 ? -1.867 -15.658 -8.175 1.00 94.88 87 GLU A N 1
ATOM 666 C CA . GLU A 1 87 ? -1.232 -16.397 -7.089 1.00 94.88 87 GLU A CA 1
ATOM 667 C C . GLU A 1 87 ? -1.914 -16.127 -5.742 1.00 94.88 87 GLU A C 1
ATOM 669 O O . GLU A 1 87 ? -2.790 -15.269 -5.596 1.00 94.88 87 GLU A O 1
ATOM 674 N N . SER A 1 88 ? -1.510 -16.882 -4.720 1.00 92.50 88 SER A N 1
ATOM 675 C CA . SER A 1 88 ? -2.012 -16.697 -3.358 1.00 92.50 88 SER A CA 1
ATOM 676 C C . SER A 1 88 ? -1.512 -15.410 -2.702 1.00 92.50 88 SER A C 1
ATOM 678 O O . SER A 1 88 ? -2.197 -14.876 -1.832 1.00 92.50 88 SER A O 1
ATOM 680 N N . SER A 1 89 ? -0.370 -14.872 -3.130 1.00 89.94 89 SER A N 1
ATOM 681 C CA . SER A 1 89 ? 0.236 -13.654 -2.585 1.00 89.94 89 SER A CA 1
ATOM 682 C C . SER A 1 89 ? 0.372 -12.557 -3.633 1.00 89.94 89 SER A C 1
ATOM 684 O O . SER A 1 89 ? 0.833 -12.827 -4.737 1.00 89.94 89 SER A O 1
ATOM 686 N N . ALA A 1 90 ? 0.094 -11.307 -3.256 1.00 90.88 90 ALA A N 1
ATOM 687 C CA . ALA A 1 90 ? 0.559 -10.139 -3.994 1.00 90.88 90 ALA A CA 1
ATOM 688 C C . ALA A 1 90 ? 2.075 -9.973 -3.782 1.00 90.88 90 ALA A C 1
ATOM 690 O O . ALA A 1 90 ? 2.523 -9.441 -2.766 1.00 90.88 90 ALA A O 1
ATOM 691 N N . SER A 1 91 ? 2.884 -10.476 -4.713 1.00 88.19 91 SER A N 1
ATOM 692 C CA . SER A 1 91 ? 4.344 -10.351 -4.650 1.00 88.19 91 SER A CA 1
ATOM 693 C C . SER A 1 91 ? 4.777 -8.884 -4.609 1.00 88.19 91 SER A C 1
ATOM 695 O O . SER A 1 91 ? 4.171 -8.025 -5.255 1.00 88.19 91 SER A O 1
ATOM 697 N N . ILE A 1 92 ? 5.875 -8.609 -3.911 1.00 93.38 92 ILE A N 1
ATOM 698 C CA . ILE A 1 92 ? 6.550 -7.308 -3.939 1.00 93.38 92 ILE A CA 1
ATOM 699 C C . ILE A 1 92 ? 7.500 -7.285 -5.150 1.00 93.38 92 ILE A C 1
ATOM 701 O O . ILE A 1 92 ? 8.156 -8.299 -5.411 1.00 93.38 92 ILE A O 1
ATOM 705 N N . PRO A 1 93 ? 7.573 -6.181 -5.918 1.00 94.56 93 PRO A N 1
ATOM 706 C CA . PRO A 1 93 ? 8.475 -6.087 -7.062 1.00 94.56 93 PRO A CA 1
ATOM 707 C C . PRO A 1 93 ? 9.949 -6.242 -6.658 1.00 94.56 93 PRO A C 1
ATOM 709 O O . PRO A 1 93 ? 10.361 -5.878 -5.556 1.00 94.56 93 PRO A O 1
ATOM 712 N N . SER A 1 94 ? 10.757 -6.761 -7.584 1.00 95.00 94 SER A N 1
ATOM 713 C CA . SER A 1 94 ? 12.210 -6.829 -7.423 1.00 95.00 94 SER A CA 1
ATOM 714 C C . SER A 1 94 ? 12.854 -5.442 -7.492 1.00 95.00 94 SER A C 1
ATOM 716 O O . SER A 1 94 ? 12.294 -4.509 -8.069 1.00 95.00 94 SER A O 1
ATOM 718 N N . VAL A 1 95 ? 14.080 -5.327 -6.972 1.00 96.38 95 VAL A N 1
ATOM 719 C CA . VAL A 1 95 ? 14.890 -4.098 -7.067 1.00 96.38 95 VAL A CA 1
ATOM 720 C C . VAL A 1 95 ? 15.070 -3.663 -8.528 1.00 96.38 95 VAL A C 1
ATOM 722 O O . VAL A 1 95 ? 14.890 -2.487 -8.842 1.00 96.38 95 VAL A O 1
ATOM 725 N N . GLU A 1 96 ? 15.307 -4.626 -9.427 1.00 95.50 96 GLU A N 1
ATOM 726 C CA . GLU A 1 96 ? 15.468 -4.391 -10.870 1.00 95.50 96 GLU A CA 1
ATOM 727 C C . GLU A 1 96 ? 14.238 -3.706 -11.499 1.00 95.50 96 GLU A C 1
ATOM 729 O O . GLU A 1 96 ? 14.344 -2.825 -12.355 1.00 95.50 96 GLU A O 1
ATOM 734 N N . PHE A 1 97 ? 13.035 -4.064 -11.039 1.00 95.69 97 PHE A N 1
ATOM 735 C CA . PHE A 1 97 ? 11.813 -3.429 -11.526 1.00 95.69 97 PHE A CA 1
ATOM 736 C C . PHE A 1 97 ? 11.766 -1.943 -11.157 1.00 95.69 97 PHE A C 1
ATOM 738 O O . PHE A 1 97 ? 11.426 -1.105 -11.989 1.00 95.69 97 PHE A O 1
ATOM 745 N N . CYS A 1 98 ? 12.172 -1.599 -9.935 1.00 95.56 98 CYS A N 1
ATOM 746 C CA . CYS A 1 98 ? 12.199 -0.217 -9.468 1.00 95.56 98 CYS A CA 1
ATOM 747 C C . CYS A 1 98 ? 13.214 0.626 -10.262 1.00 95.56 98 CYS A C 1
ATOM 749 O O . CYS A 1 98 ? 12.921 1.760 -10.652 1.00 95.56 98 CYS A O 1
ATOM 751 N N . VAL A 1 99 ? 14.398 0.077 -10.559 1.00 95.75 99 VAL A N 1
ATOM 752 C CA . VAL A 1 99 ? 15.432 0.802 -11.321 1.00 95.75 99 VAL A CA 1
ATOM 753 C C . VAL A 1 99 ? 15.139 0.908 -12.816 1.00 95.75 99 VAL A C 1
ATOM 755 O O . VAL A 1 99 ? 15.785 1.713 -13.480 1.00 95.75 99 VAL A O 1
ATOM 758 N N . THR A 1 100 ? 14.126 0.214 -13.345 1.00 95.00 100 THR A N 1
ATOM 759 C CA . THR A 1 100 ? 13.690 0.396 -14.743 1.00 95.00 100 THR A CA 1
ATOM 760 C C . THR A 1 100 ? 13.368 1.869 -15.038 1.00 95.00 100 THR A C 1
ATOM 762 O O . THR A 1 100 ? 13.752 2.389 -16.085 1.00 95.00 100 THR A O 1
ATOM 765 N N . CYS A 1 101 ? 12.748 2.571 -14.082 1.00 95.19 101 CYS A N 1
ATOM 766 C CA . CYS A 1 101 ? 12.513 4.017 -14.153 1.00 95.19 101 CYS A CA 1
ATOM 767 C C . CYS A 1 101 ? 13.553 4.807 -13.343 1.00 95.19 101 CYS A C 1
ATOM 769 O O . CYS A 1 101 ? 14.099 5.811 -13.807 1.00 95.19 101 CYS A O 1
ATOM 771 N N . HIS A 1 102 ? 13.875 4.345 -12.130 1.00 96.25 102 HIS A N 1
ATOM 772 C CA . HIS A 1 102 ? 14.748 5.079 -11.209 1.00 96.25 102 HIS A CA 1
ATOM 773 C C . HIS A 1 102 ? 16.232 5.068 -11.579 1.00 96.25 102 HIS A C 1
ATOM 775 O O . HIS A 1 102 ? 17.034 5.681 -10.876 1.00 96.25 102 HIS A O 1
ATOM 781 N N . LYS A 1 103 ? 16.619 4.453 -12.700 1.00 92.56 103 LYS A N 1
ATOM 782 C CA . LYS A 1 103 ? 17.956 4.621 -13.281 1.00 92.56 103 LYS A CA 1
ATOM 783 C C . LYS A 1 103 ? 18.236 6.060 -13.722 1.00 92.56 103 LYS A C 1
ATOM 785 O O . LYS A 1 103 ? 19.383 6.481 -13.649 1.00 92.56 103 LYS A O 1
ATOM 790 N N . ILE A 1 104 ? 17.209 6.794 -14.160 1.00 92.62 104 ILE A N 1
ATOM 791 C CA . ILE A 1 104 ? 17.342 8.175 -14.665 1.00 92.62 104 ILE A CA 1
ATOM 792 C C . ILE A 1 104 ? 16.423 9.179 -13.957 1.00 92.62 104 ILE A C 1
ATOM 794 O O . ILE A 1 104 ? 16.528 10.378 -14.187 1.00 92.62 104 ILE A O 1
ATOM 798 N N . ILE A 1 105 ? 15.487 8.703 -13.129 1.00 92.88 105 ILE A N 1
ATOM 799 C CA . ILE A 1 105 ? 14.508 9.550 -12.439 1.00 92.88 105 ILE A CA 1
ATOM 800 C C . ILE A 1 105 ? 14.837 9.627 -10.950 1.00 92.88 105 ILE A C 1
ATOM 802 O O . ILE A 1 105 ? 15.056 8.601 -10.301 1.00 92.88 105 ILE A O 1
ATOM 806 N N . GLY A 1 106 ? 14.773 10.848 -10.412 1.00 87.88 106 GLY A N 1
ATOM 807 C CA . GLY A 1 106 ? 14.808 11.124 -8.977 1.00 87.88 106 GLY A CA 1
ATOM 808 C C . GLY A 1 106 ? 16.209 11.169 -8.366 1.00 87.88 106 GLY A C 1
ATOM 809 O O . GLY A 1 106 ? 16.390 10.796 -7.213 1.00 87.88 106 GLY A O 1
ATOM 810 N N . ASP A 1 107 ? 17.179 11.680 -9.126 1.00 85.94 107 ASP A N 1
ATOM 811 C CA . ASP A 1 107 ? 18.581 11.837 -8.706 1.00 85.94 107 ASP A CA 1
ATOM 812 C C . ASP A 1 107 ? 18.768 12.648 -7.416 1.00 85.94 107 ASP A C 1
ATOM 814 O O . ASP A 1 107 ? 19.724 12.419 -6.683 1.00 85.94 107 ASP A O 1
ATOM 818 N N . ASN A 1 108 ? 17.842 13.558 -7.107 1.00 89.88 108 ASN A N 1
ATOM 819 C CA . ASN A 1 108 ? 17.914 14.415 -5.920 1.00 89.88 108 ASN A CA 1
ATOM 820 C C . ASN A 1 108 ? 17.351 13.757 -4.644 1.00 89.88 108 ASN A C 1
ATOM 822 O O . ASN A 1 108 ? 17.234 14.426 -3.621 1.00 89.88 108 ASN A O 1
ATOM 826 N N . SER A 1 109 ? 16.942 12.484 -4.692 1.00 94.44 109 SER A N 1
ATOM 827 C CA . SER A 1 109 ? 16.357 11.778 -3.548 1.00 94.44 109 SER A CA 1
ATOM 828 C C . SER A 1 109 ? 17.354 10.809 -2.917 1.00 94.44 109 SER A C 1
ATOM 830 O O . SER A 1 109 ? 17.841 9.885 -3.572 1.00 94.44 109 SER A O 1
ATOM 832 N N . GLU A 1 110 ? 17.588 10.962 -1.612 1.00 95.69 110 GLU A N 1
ATOM 833 C CA . GLU A 1 110 ? 18.402 10.026 -0.824 1.00 95.69 110 GLU A CA 1
ATOM 834 C C . GLU A 1 110 ? 17.834 8.597 -0.859 1.00 95.69 110 GLU A C 1
ATOM 836 O O . GLU A 1 110 ? 18.583 7.625 -0.940 1.00 95.69 110 GLU A O 1
ATOM 841 N N . GLU A 1 111 ? 16.508 8.451 -0.890 1.00 95.56 111 GLU A N 1
ATOM 842 C CA . GLU A 1 111 ? 15.829 7.151 -0.956 1.00 95.56 111 GLU A CA 1
ATOM 843 C C . GLU A 1 111 ? 16.075 6.431 -2.287 1.00 95.56 111 GLU A C 1
ATOM 845 O O . GLU A 1 111 ? 16.264 5.214 -2.331 1.00 95.56 111 GLU A O 1
ATOM 850 N N . ILE A 1 112 ? 16.159 7.184 -3.384 1.00 96.19 112 ILE A N 1
ATOM 851 C CA . ILE A 1 112 ? 16.491 6.626 -4.698 1.00 96.19 112 ILE A CA 1
ATOM 852 C C . ILE A 1 112 ? 17.982 6.283 -4.777 1.00 96.19 112 ILE A C 1
ATOM 854 O O . ILE A 1 112 ? 18.346 5.275 -5.385 1.00 96.19 112 ILE A O 1
ATOM 858 N N . ALA A 1 113 ? 18.851 7.049 -4.111 1.00 95.31 113 ALA A N 1
ATOM 859 C CA . ALA A 1 113 ? 20.258 6.680 -3.970 1.00 95.31 113 ALA A CA 1
ATOM 860 C C . ALA A 1 113 ? 20.423 5.351 -3.207 1.00 95.31 113 ALA A C 1
ATOM 862 O O . ALA A 1 113 ? 21.187 4.490 -3.652 1.00 95.31 113 ALA A O 1
ATOM 863 N N . LYS A 1 114 ? 19.651 5.128 -2.129 1.00 95.88 114 LYS A N 1
ATOM 864 C CA . LYS A 1 114 ? 19.581 3.826 -1.438 1.00 95.88 114 LYS A CA 1
ATOM 865 C C . LYS A 1 114 ? 19.104 2.723 -2.383 1.00 95.88 114 LYS A C 1
ATOM 867 O O . LYS A 1 114 ? 19.762 1.698 -2.500 1.00 95.88 114 LYS A O 1
ATOM 872 N N . LEU A 1 115 ? 18.011 2.932 -3.121 1.00 96.50 115 LEU A N 1
ATOM 873 C CA . LEU A 1 115 ? 17.513 1.947 -4.091 1.00 96.50 115 LEU A CA 1
ATOM 874 C C . LEU A 1 115 ? 18.593 1.532 -5.107 1.00 96.50 115 LEU A C 1
ATOM 876 O O . LEU A 1 115 ? 18.780 0.345 -5.379 1.00 96.50 115 LEU A O 1
ATOM 880 N N . ARG A 1 116 ? 19.322 2.505 -5.661 1.00 95.56 116 ARG A N 1
ATOM 881 C CA . ARG A 1 116 ? 20.400 2.244 -6.625 1.00 95.56 116 ARG A CA 1
ATOM 882 C C . ARG A 1 116 ? 21.566 1.485 -6.000 1.00 95.56 116 ARG A C 1
ATOM 884 O O . ARG A 1 116 ? 22.189 0.685 -6.699 1.00 95.56 116 ARG A O 1
ATOM 891 N N . SER A 1 117 ? 21.855 1.698 -4.716 1.00 95.50 117 SER A N 1
ATOM 892 C CA . SER A 1 117 ? 22.902 0.951 -4.017 1.00 95.50 117 SER A CA 1
ATOM 893 C C . SER A 1 117 ? 22.513 -0.516 -3.817 1.00 95.50 117 SER A C 1
ATOM 895 O O . SER A 1 117 ? 23.343 -1.382 -4.082 1.00 95.50 117 SER A O 1
ATOM 897 N N . TYR A 1 118 ? 21.250 -0.819 -3.483 1.00 96.81 118 TYR A N 1
ATOM 898 C CA . TYR A 1 118 ? 20.746 -2.202 -3.466 1.00 96.81 118 TYR A CA 1
ATOM 899 C C . TYR A 1 118 ? 20.901 -2.876 -4.828 1.00 96.81 118 TYR A C 1
ATOM 901 O O . TYR A 1 118 ? 21.374 -4.009 -4.897 1.00 96.81 118 TYR A O 1
ATOM 909 N N . ASN A 1 119 ? 20.573 -2.159 -5.908 1.00 96.50 119 ASN A N 1
ATOM 910 C CA . ASN A 1 119 ? 20.715 -2.689 -7.262 1.00 96.50 119 ASN A CA 1
ATOM 911 C C . ASN A 1 119 ? 22.179 -2.946 -7.637 1.00 96.50 119 ASN A C 1
ATOM 913 O O . ASN A 1 119 ? 22.506 -3.999 -8.164 1.00 96.50 119 ASN A O 1
ATOM 917 N N . THR A 1 120 ? 23.063 -1.988 -7.344 1.00 96.19 120 THR A N 1
ATOM 918 C CA . THR A 1 120 ? 24.499 -2.073 -7.669 1.00 96.19 120 THR A CA 1
ATOM 919 C C . THR A 1 120 ? 25.194 -3.182 -6.885 1.00 96.19 120 THR A C 1
ATOM 921 O O . THR A 1 120 ? 26.063 -3.860 -7.419 1.00 96.19 120 THR A O 1
ATOM 924 N N . ASN A 1 121 ? 24.801 -3.378 -5.626 1.00 96.81 121 ASN A N 1
ATOM 925 C CA . ASN A 1 121 ? 25.351 -4.417 -4.760 1.00 96.81 121 ASN A CA 1
ATOM 926 C C . ASN A 1 121 ? 24.659 -5.779 -4.943 1.00 96.81 121 ASN A C 1
ATOM 928 O O . ASN A 1 121 ? 24.982 -6.707 -4.209 1.00 96.81 121 ASN A O 1
ATOM 932 N N . GLU A 1 122 ? 23.678 -5.885 -5.848 1.00 95.75 122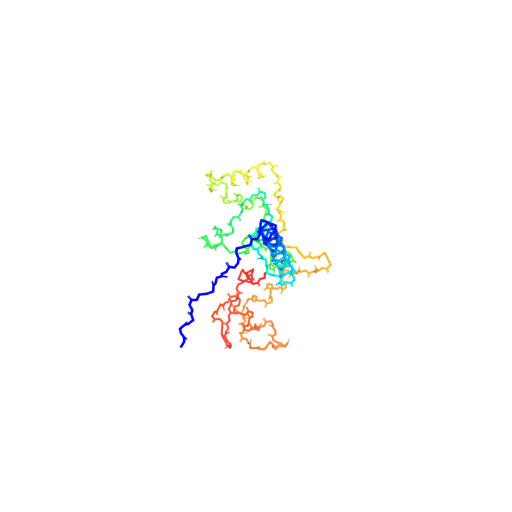 GLU A N 1
ATOM 933 C CA . GLU A 1 122 ? 22.869 -7.092 -6.078 1.00 95.75 122 GLU A CA 1
ATOM 934 C C . GLU A 1 122 ? 22.231 -7.652 -4.791 1.00 95.75 122 GLU A C 1
ATOM 936 O O . GLU A 1 122 ? 22.063 -8.859 -4.610 1.00 95.75 122 GLU A O 1
ATOM 941 N N . THR A 1 123 ? 21.857 -6.760 -3.871 1.00 95.69 123 THR A N 1
ATOM 942 C CA . THR A 1 123 ? 21.252 -7.136 -2.586 1.00 95.69 123 THR A CA 1
ATOM 943 C C . THR A 1 123 ? 19.746 -6.876 -2.602 1.00 95.69 123 THR A C 1
ATOM 945 O O . THR A 1 123 ? 19.302 -5.819 -3.057 1.00 95.69 123 THR A O 1
ATOM 948 N N . PRO A 1 124 ? 18.918 -7.814 -2.107 1.00 95.00 124 PRO A N 1
ATOM 949 C CA . PRO A 1 124 ? 17.482 -7.598 -2.021 1.00 95.00 124 PRO A CA 1
ATOM 950 C C . PRO A 1 124 ? 17.142 -6.588 -0.920 1.00 95.00 124 PRO A C 1
ATOM 952 O O . PRO A 1 124 ? 17.802 -6.519 0.118 1.00 95.00 124 PRO A O 1
ATOM 955 N N . ILE A 1 125 ? 16.049 -5.849 -1.114 1.00 96.44 125 ILE A N 1
ATOM 956 C CA . ILE A 1 125 ? 15.478 -5.002 -0.064 1.00 96.44 125 ILE A CA 1
ATOM 957 C C . ILE A 1 125 ? 14.692 -5.892 0.903 1.00 96.44 125 ILE A C 1
ATOM 959 O O . ILE A 1 125 ? 13.749 -6.577 0.504 1.00 96.44 125 ILE A O 1
ATOM 963 N N . ASN A 1 126 ? 15.059 -5.864 2.184 1.00 95.12 126 ASN A N 1
ATOM 964 C CA . ASN A 1 126 ? 14.374 -6.621 3.231 1.00 95.12 126 ASN A CA 1
ATOM 965 C C . ASN A 1 126 ? 13.181 -5.833 3.802 1.00 95.12 126 ASN A C 1
ATOM 967 O O . ASN A 1 126 ? 13.263 -5.256 4.889 1.00 95.12 126 ASN A O 1
ATOM 971 N N . TRP A 1 127 ? 12.100 -5.759 3.024 1.00 94.25 127 TRP A N 1
ATOM 972 C CA . TRP A 1 127 ? 10.875 -5.039 3.385 1.00 94.25 127 TRP A CA 1
ATOM 973 C C . TRP A 1 127 ? 10.266 -5.539 4.698 1.00 94.25 127 TRP A C 1
ATOM 975 O O . TRP A 1 127 ? 10.138 -6.746 4.916 1.00 94.25 127 TRP A O 1
ATOM 985 N N . GLN A 1 128 ? 9.817 -4.608 5.543 1.00 93.00 128 GLN A N 1
ATOM 986 C CA . GLN A 1 128 ? 9.080 -4.957 6.754 1.00 93.00 128 GLN A CA 1
ATOM 987 C C . GLN A 1 128 ? 7.609 -5.168 6.400 1.00 93.00 128 GLN A C 1
ATOM 989 O O . GLN A 1 128 ? 6.902 -4.244 5.992 1.00 93.00 128 GLN A O 1
ATOM 994 N N . ARG A 1 129 ? 7.141 -6.411 6.529 1.00 89.19 129 ARG A N 1
ATOM 995 C CA . ARG A 1 129 ? 5.772 -6.789 6.168 1.00 89.19 129 ARG A CA 1
ATOM 996 C C . ARG A 1 129 ? 4.768 -6.178 7.147 1.00 89.19 129 ARG A C 1
ATOM 998 O O . ARG A 1 129 ? 4.752 -6.553 8.313 1.00 89.19 129 ARG A O 1
ATOM 1005 N N . VAL A 1 130 ? 3.892 -5.310 6.639 1.00 87.62 130 VAL A N 1
ATOM 1006 C CA . VAL A 1 130 ? 2.823 -4.666 7.426 1.00 87.62 130 VAL A CA 1
ATOM 1007 C C . VAL A 1 130 ? 1.639 -5.615 7.634 1.00 87.62 130 VAL A C 1
ATOM 1009 O O . VAL A 1 130 ? 1.245 -5.893 8.761 1.00 87.62 130 VAL A O 1
ATOM 1012 N N . HIS A 1 131 ? 1.097 -6.177 6.550 1.00 86.50 131 HIS A N 1
ATOM 1013 C CA . HIS A 1 131 ? -0.058 -7.073 6.621 1.00 86.50 131 HIS A CA 1
ATOM 1014 C C . HIS A 1 131 ? 0.384 -8.527 6.767 1.00 86.50 131 HIS A C 1
ATOM 1016 O O . HIS A 1 131 ? 0.834 -9.163 5.804 1.00 86.50 131 HIS A O 1
ATOM 1022 N N . ARG A 1 132 ? 0.244 -9.072 7.977 1.00 85.50 132 ARG A N 1
ATOM 1023 C CA . ARG A 1 132 ? 0.516 -10.477 8.287 1.00 85.50 132 ARG A CA 1
ATOM 1024 C C . ARG A 1 132 ? -0.684 -11.101 8.994 1.00 85.50 132 ARG A C 1
ATOM 1026 O O . ARG A 1 132 ? -1.107 -10.627 10.039 1.00 85.50 132 ARG A O 1
ATOM 1033 N N . VAL A 1 133 ? -1.186 -12.194 8.429 1.00 88.62 133 VAL A N 1
ATOM 1034 C CA . VAL A 1 133 ? -2.145 -13.081 9.098 1.00 88.62 133 VAL A CA 1
ATOM 1035 C C . VAL A 1 133 ? -1.391 -14.184 9.854 1.00 88.62 133 VAL A C 1
ATOM 1037 O O . VAL A 1 133 ? -0.245 -14.477 9.494 1.00 88.62 133 VAL A O 1
ATOM 1040 N N . PRO A 1 134 ? -1.985 -14.795 10.897 1.00 93.31 134 PRO A N 1
ATOM 1041 C CA . PRO A 1 134 ? -1.395 -15.951 11.567 1.00 93.31 134 PRO A CA 1
ATOM 1042 C C . PRO A 1 134 ? -1.108 -17.097 10.590 1.00 93.31 134 PRO A C 1
ATOM 1044 O O . PRO A 1 134 ? -1.867 -17.307 9.651 1.00 93.31 134 PRO A O 1
ATOM 1047 N N . ASP A 1 135 ? -0.069 -17.894 10.845 1.00 90.38 135 ASP A N 1
ATOM 1048 C CA . ASP A 1 135 ? 0.405 -18.919 9.895 1.00 90.38 135 ASP A CA 1
ATOM 1049 C C . ASP A 1 135 ? -0.624 -20.039 9.611 1.00 90.38 135 ASP A C 1
ATOM 1051 O O . ASP A 1 135 ? -0.545 -20.725 8.593 1.00 90.38 135 ASP A O 1
ATOM 1055 N N . HIS A 1 136 ? -1.617 -20.216 10.488 1.00 94.25 136 HIS A N 1
ATOM 1056 C CA . HIS A 1 136 ? -2.727 -21.156 10.290 1.00 94.25 136 HIS A CA 1
ATOM 1057 C C . HIS A 1 136 ? -3.875 -20.581 9.438 1.00 94.25 136 HIS A C 1
ATOM 1059 O O . HIS A 1 136 ? -4.791 -21.319 9.076 1.00 94.25 136 HIS A O 1
ATOM 1065 N N . VAL A 1 137 ? -3.847 -19.283 9.121 1.00 94.12 137 VAL A N 1
ATOM 1066 C CA . VAL A 1 137 ? -4.825 -18.608 8.262 1.00 94.12 137 VAL A CA 1
ATOM 1067 C C . VAL A 1 137 ? -4.268 -18.542 6.845 1.00 94.12 137 VAL A C 1
ATOM 1069 O O . VAL A 1 137 ? -3.213 -17.962 6.597 1.00 94.12 137 VAL A O 1
ATOM 1072 N N . GLN A 1 138 ? -4.997 -19.126 5.897 1.00 91.62 138 GLN A N 1
ATOM 1073 C CA . GLN A 1 138 ? -4.644 -19.087 4.480 1.00 91.62 138 GLN A CA 1
ATOM 1074 C C . GLN A 1 138 ? -5.448 -17.990 3.785 1.00 91.62 138 GLN A C 1
ATOM 1076 O O . GLN A 1 138 ? -6.677 -18.037 3.757 1.00 91.62 138 GLN A O 1
ATOM 1081 N N . PHE A 1 139 ? -4.750 -17.013 3.210 1.00 92.00 139 PHE A N 1
ATOM 1082 C CA . PHE A 1 139 ? -5.346 -15.951 2.404 1.00 92.00 139 PHE A CA 1
ATOM 1083 C C . PHE A 1 139 ? -4.817 -16.044 0.970 1.00 92.00 139 PHE A C 1
ATOM 1085 O O . PHE A 1 139 ? -3.605 -16.024 0.758 1.00 92.00 139 PHE A O 1
ATOM 1092 N N . VAL A 1 140 ? -5.722 -16.166 -0.007 1.00 93.81 140 VAL A N 1
ATOM 1093 C CA . VAL A 1 140 ? -5.393 -16.351 -1.430 1.00 93.81 140 VAL A CA 1
ATOM 1094 C C . VAL A 1 140 ? -5.882 -15.139 -2.220 1.00 93.81 140 VAL A C 1
ATOM 1096 O O . VAL A 1 140 ? -7.088 -14.973 -2.401 1.00 93.81 140 VAL A O 1
ATOM 1099 N N . HIS A 1 141 ? -4.962 -14.298 -2.697 1.00 93.75 141 HIS A N 1
ATOM 1100 C CA . HIS A 1 141 ? -5.304 -13.061 -3.411 1.00 93.75 141 HIS A CA 1
ATOM 1101 C C . HIS A 1 141 ? -6.103 -13.323 -4.694 1.00 93.75 141 HIS A C 1
ATOM 1103 O O . HIS A 1 141 ? -7.173 -12.738 -4.854 1.00 93.75 141 HIS A O 1
ATOM 1109 N N . GLU A 1 142 ? -5.657 -14.255 -5.548 1.00 94.25 142 GLU A N 1
ATOM 1110 C CA . GLU A 1 142 ? -6.321 -14.582 -6.824 1.00 94.25 142 GLU A CA 1
ATOM 1111 C C . GLU A 1 142 ? -7.826 -14.805 -6.672 1.00 94.25 142 GLU A C 1
ATOM 1113 O O . GLU A 1 142 ? -8.622 -14.324 -7.477 1.00 94.25 142 GLU A O 1
ATOM 1118 N N . SER A 1 143 ? -8.229 -15.491 -5.603 1.00 92.88 143 SER A N 1
ATOM 1119 C CA . SER A 1 143 ? -9.619 -15.882 -5.400 1.00 92.88 143 SER A CA 1
ATOM 1120 C C . SER A 1 143 ? -10.512 -14.683 -5.078 1.00 92.88 143 SER A C 1
ATOM 1122 O O . SER A 1 143 ? -11.652 -14.635 -5.540 1.00 92.88 143 SER A O 1
ATOM 1124 N N . HIS A 1 144 ? -9.983 -13.694 -4.353 1.00 91.38 144 HIS A N 1
ATOM 1125 C CA . HIS A 1 144 ? -10.669 -12.434 -4.069 1.00 91.38 144 HIS A CA 1
ATOM 1126 C C . HIS A 1 144 ? -10.701 -11.541 -5.312 1.00 91.38 144 HIS A C 1
ATOM 1128 O O . HIS A 1 144 ? -11.768 -11.046 -5.676 1.00 91.38 144 HIS A O 1
ATOM 1134 N N . ILE A 1 145 ? -9.573 -11.411 -6.024 1.00 93.12 145 ILE A N 1
ATOM 1135 C CA . ILE A 1 145 ? -9.510 -10.638 -7.271 1.00 93.12 145 ILE A CA 1
ATOM 1136 C C . ILE A 1 145 ? -10.520 -11.174 -8.285 1.00 93.12 145 ILE A C 1
ATOM 1138 O O . ILE A 1 145 ? -11.360 -10.416 -8.757 1.00 93.12 145 ILE A O 1
ATOM 1142 N N . ARG A 1 146 ? -10.518 -12.485 -8.555 1.00 91.38 146 ARG A N 1
ATOM 1143 C CA . ARG A 1 146 ? -11.440 -13.135 -9.500 1.00 91.38 146 ARG A CA 1
ATOM 1144 C C . ARG A 1 146 ? -12.909 -12.983 -9.102 1.00 91.38 146 ARG A C 1
ATOM 1146 O O . ARG A 1 146 ? -13.787 -12.921 -9.964 1.00 91.38 146 ARG A O 1
ATOM 1153 N N . PHE A 1 147 ? -13.201 -12.981 -7.803 1.00 90.56 147 PHE A N 1
ATOM 1154 C CA . PHE A 1 147 ? -14.570 -12.843 -7.319 1.00 90.56 147 PHE A CA 1
ATOM 1155 C C . PHE A 1 147 ? -15.126 -11.442 -7.583 1.00 90.56 147 PHE A C 1
ATOM 1157 O O . PHE A 1 147 ? -16.248 -11.327 -8.080 1.00 90.56 147 PHE A O 1
ATOM 1164 N N . PHE A 1 148 ? -14.346 -10.398 -7.296 1.00 91.06 148 PHE A N 1
ATOM 1165 C CA . PHE A 1 148 ? -14.804 -9.011 -7.396 1.00 91.06 148 PHE A CA 1
ATOM 1166 C C . PHE A 1 148 ? -14.576 -8.374 -8.773 1.00 91.06 148 PHE A C 1
ATOM 1168 O O . PHE A 1 148 ? -15.310 -7.453 -9.121 1.00 91.06 148 PHE A O 1
ATOM 1175 N N . SER A 1 149 ? -13.625 -8.860 -9.577 1.00 91.75 149 SER A N 1
ATOM 1176 C CA . SER A 1 149 ? -13.301 -8.287 -10.890 1.00 91.75 149 SER A CA 1
ATOM 1177 C C . SER A 1 149 ? -14.236 -8.739 -12.022 1.00 91.75 149 SER A C 1
ATOM 1179 O O . SER A 1 149 ? -14.916 -9.767 -11.942 1.00 91.75 149 SER A O 1
ATOM 1181 N N . GLY A 1 150 ? -14.247 -7.966 -13.109 1.00 92.25 150 GLY A N 1
ATOM 1182 C CA . GLY A 1 150 ? -15.040 -8.186 -14.316 1.00 92.25 150 GLY A CA 1
ATOM 1183 C C . GLY A 1 150 ? -16.412 -7.511 -14.282 1.00 92.25 150 GLY A C 1
ATOM 1184 O O . GLY A 1 150 ? -16.705 -6.682 -13.420 1.00 92.25 150 GLY A O 1
ATOM 1185 N N . ASN A 1 151 ? -17.269 -7.893 -15.231 1.00 94.19 151 ASN A N 1
ATOM 1186 C CA . ASN A 1 151 ? -18.623 -7.356 -15.340 1.00 94.19 151 ASN A CA 1
ATOM 1187 C C . ASN A 1 151 ? -19.551 -8.012 -14.303 1.00 94.19 151 ASN A C 1
ATOM 1189 O O . ASN A 1 151 ? -19.816 -9.218 -14.368 1.00 94.19 151 ASN A O 1
ATOM 1193 N N . LYS A 1 152 ? -20.034 -7.219 -13.343 1.00 93.00 152 LYS A N 1
ATOM 1194 C CA . LYS A 1 152 ? -20.902 -7.657 -12.244 1.00 93.00 152 LYS A CA 1
ATOM 1195 C C . LYS A 1 152 ? -22.208 -6.883 -12.254 1.00 93.00 152 LYS A C 1
ATOM 1197 O O . LYS A 1 152 ? -22.218 -5.661 -12.353 1.00 93.00 152 LYS A O 1
ATOM 1202 N N . LEU A 1 153 ? -23.317 -7.587 -12.059 1.00 93.69 153 LEU A N 1
ATOM 1203 C CA . LEU A 1 153 ? -24.605 -6.978 -11.759 1.00 93.69 153 LEU A CA 1
ATOM 1204 C C . LEU A 1 153 ? -24.701 -6.691 -10.258 1.00 93.69 153 LEU A C 1
ATOM 1206 O O . LEU A 1 153 ? -24.583 -7.609 -9.441 1.00 93.69 153 LEU A O 1
ATOM 1210 N N . VAL A 1 154 ? -24.959 -5.437 -9.894 1.00 94.56 154 VAL A N 1
ATOM 1211 C CA . VAL A 1 154 ? -25.144 -5.048 -8.492 1.00 94.56 154 VAL A CA 1
ATOM 1212 C C . VAL A 1 154 ? -26.505 -5.538 -7.991 1.00 94.56 154 VAL A C 1
ATOM 1214 O O . VAL A 1 154 ? -27.546 -5.223 -8.575 1.00 94.56 154 VAL A O 1
ATOM 1217 N N . VAL A 1 155 ? -26.514 -6.307 -6.901 1.00 94.44 155 VAL A N 1
ATOM 1218 C CA . VAL A 1 155 ? -27.720 -6.914 -6.314 1.00 94.44 155 VAL A CA 1
ATOM 1219 C C . VAL A 1 155 ? -27.796 -6.679 -4.804 1.00 94.44 155 VAL A C 1
ATOM 1221 O O . VAL A 1 155 ? -26.784 -6.547 -4.127 1.00 94.44 155 VAL A O 1
ATOM 1224 N N . ASN A 1 156 ? -29.010 -6.685 -4.243 1.00 93.25 156 ASN A N 1
ATOM 1225 C CA . ASN A 1 156 ? -29.202 -6.626 -2.784 1.00 93.25 156 ASN A CA 1
ATOM 1226 C C . ASN A 1 156 ? -28.892 -7.956 -2.086 1.00 93.25 156 ASN A C 1
ATOM 1228 O O . ASN A 1 156 ? -28.546 -7.987 -0.910 1.00 93.25 156 ASN A O 1
ATOM 1232 N N . LYS A 1 157 ? -29.074 -9.075 -2.793 1.00 92.69 157 LYS A N 1
ATOM 1233 C CA . LYS A 1 157 ? -28.821 -10.416 -2.273 1.00 92.69 157 LYS A CA 1
ATOM 1234 C C . LYS A 1 157 ? -28.254 -11.275 -3.389 1.00 92.69 157 LYS A C 1
ATOM 1236 O O . LYS A 1 157 ? -28.886 -11.416 -4.433 1.00 92.69 157 LYS A O 1
ATOM 1241 N N . VAL A 1 158 ? -27.078 -11.843 -3.146 1.00 91.69 158 VAL A N 1
ATOM 1242 C CA . VAL A 1 158 ? -26.389 -12.703 -4.110 1.00 91.69 158 VAL A CA 1
ATOM 1243 C C . VAL A 1 158 ? -27.137 -14.031 -4.251 1.00 91.69 158 VAL A C 1
ATOM 1245 O O . VAL A 1 158 ? -27.426 -14.714 -3.263 1.00 91.69 158 VAL A O 1
ATOM 1248 N N . ASP A 1 159 ? -27.446 -14.401 -5.489 1.00 92.56 159 ASP A N 1
ATOM 1249 C CA . ASP A 1 159 ? -27.966 -15.712 -5.860 1.00 92.56 159 ASP A CA 1
ATOM 1250 C C . ASP A 1 159 ? -26.804 -16.705 -5.977 1.00 92.56 159 ASP A C 1
ATOM 1252 O O . ASP A 1 159 ? -25.890 -16.531 -6.786 1.00 92.56 159 ASP A O 1
ATOM 1256 N N . ARG A 1 160 ? -26.873 -17.792 -5.201 1.00 88.06 160 ARG A N 1
ATOM 1257 C CA . ARG A 1 160 ? -25.859 -18.857 -5.172 1.00 88.06 160 ARG A CA 1
ATOM 1258 C C . ARG A 1 160 ? -25.625 -19.512 -6.534 1.00 88.06 160 ARG A C 1
ATOM 1260 O O . ARG A 1 160 ? -24.533 -20.013 -6.773 1.00 88.06 160 ARG A O 1
ATOM 1267 N N . ASN A 1 161 ? -26.606 -19.479 -7.433 1.00 92.00 161 ASN A N 1
ATOM 1268 C CA . ASN A 1 161 ? -26.471 -20.056 -8.770 1.00 92.00 161 ASN A CA 1
ATOM 1269 C C . ASN A 1 161 ? -25.810 -19.104 -9.781 1.00 92.00 161 ASN A C 1
ATOM 1271 O O . ASN A 1 161 ? -25.416 -19.544 -10.858 1.00 92.00 161 ASN A O 1
ATOM 1275 N N . LYS A 1 162 ? -25.696 -17.804 -9.468 1.00 87.75 162 LYS A N 1
ATOM 1276 C CA . LYS A 1 162 ? -25.205 -16.756 -10.387 1.00 87.75 162 LYS A CA 1
ATOM 1277 C C . LYS A 1 162 ? -24.104 -15.880 -9.784 1.00 87.75 162 LYS A C 1
ATOM 1279 O O . LYS A 1 162 ? -23.814 -14.807 -10.314 1.00 87.75 162 LYS A O 1
ATOM 1284 N N . VAL A 1 163 ? -23.474 -16.355 -8.709 1.00 87.38 163 VAL A N 1
ATOM 1285 C CA . VAL A 1 163 ? -22.491 -15.626 -7.889 1.00 87.38 163 VAL A CA 1
ATOM 1286 C C . VAL A 1 163 ? -21.407 -14.954 -8.727 1.00 87.38 163 VAL A C 1
ATOM 1288 O O . VAL A 1 163 ? -21.105 -13.789 -8.515 1.00 87.38 163 VAL A O 1
ATOM 1291 N N . SER A 1 164 ? -20.854 -15.648 -9.723 1.00 86.88 164 SER A N 1
ATOM 1292 C CA . SER A 1 164 ? -19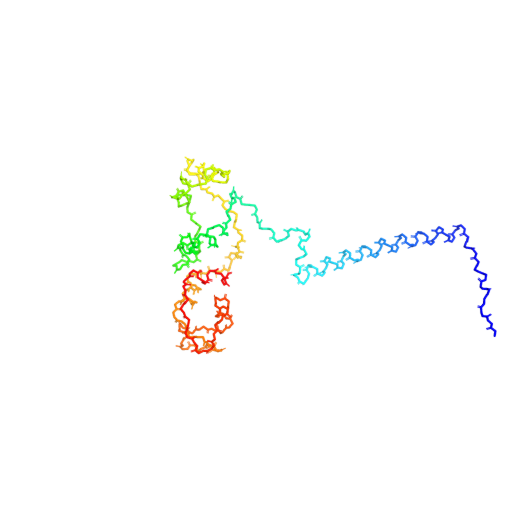.766 -15.116 -10.555 1.00 86.88 164 SER A CA 1
ATOM 1293 C C . SER A 1 164 ? -20.140 -13.859 -11.348 1.00 86.88 164 SER A C 1
ATOM 1295 O O . SER A 1 164 ? -19.248 -13.108 -11.733 1.00 86.88 164 SER A O 1
ATOM 1297 N N . SER A 1 165 ? -21.431 -13.616 -11.578 1.00 90.88 165 SER A N 1
ATOM 1298 C CA . SER A 1 165 ? -21.958 -12.468 -12.329 1.00 90.88 165 SER A CA 1
ATOM 1299 C C . SER A 1 165 ? -22.568 -11.381 -11.443 1.00 90.88 165 SER A C 1
ATOM 1301 O O . SER A 1 165 ? -23.117 -10.412 -11.960 1.00 90.88 165 SER A O 1
ATOM 1303 N N . GLN A 1 166 ? -22.522 -11.543 -10.120 1.00 92.88 166 GLN A N 1
ATOM 1304 C CA . GLN A 1 166 ? -23.216 -10.678 -9.171 1.00 92.88 166 GLN A CA 1
ATOM 1305 C C . GLN A 1 166 ? -22.258 -10.139 -8.115 1.00 92.88 166 GLN A C 1
ATOM 1307 O O . GLN A 1 166 ? -21.310 -10.809 -7.720 1.00 92.88 166 GLN A O 1
ATOM 1312 N N . ILE A 1 167 ? -22.545 -8.936 -7.634 1.00 92.44 167 ILE A N 1
ATOM 1313 C CA . ILE A 1 167 ? -21.855 -8.316 -6.505 1.00 92.44 167 ILE A CA 1
ATOM 1314 C C . ILE A 1 167 ? -22.897 -7.697 -5.576 1.00 92.44 167 ILE A C 1
ATOM 1316 O O . ILE A 1 167 ? -23.891 -7.129 -6.040 1.00 92.44 167 ILE A O 1
ATOM 1320 N N . ALA A 1 168 ? -22.708 -7.852 -4.269 1.00 93.06 168 ALA A N 1
ATOM 1321 C CA . ALA A 1 168 ? -23.590 -7.235 -3.292 1.00 93.06 168 ALA A CA 1
ATOM 1322 C C . ALA A 1 168 ? -23.387 -5.708 -3.287 1.00 93.06 168 ALA A C 1
ATOM 1324 O O . ALA A 1 168 ? -22.283 -5.227 -3.540 1.00 93.06 168 ALA A O 1
ATOM 1325 N N . LEU A 1 169 ? -24.453 -4.936 -3.057 1.00 93.06 169 LEU A N 1
ATOM 1326 C CA . LEU A 1 169 ? -24.397 -3.468 -3.101 1.00 93.06 169 LEU A CA 1
ATOM 1327 C C . LEU A 1 169 ? -23.353 -2.884 -2.134 1.00 93.06 169 LEU A C 1
ATOM 1329 O O . LEU A 1 169 ? -22.643 -1.951 -2.490 1.00 93.06 169 LEU A O 1
ATOM 1333 N N . ASP A 1 170 ? -23.248 -3.440 -0.932 1.00 91.50 170 ASP A N 1
ATOM 1334 C CA . ASP A 1 170 ? -22.283 -3.038 0.092 1.00 91.50 170 ASP A CA 1
ATOM 1335 C C . ASP A 1 170 ? -20.830 -3.247 -0.349 1.00 91.50 170 ASP A C 1
ATOM 1337 O O . ASP A 1 170 ? -19.991 -2.380 -0.114 1.00 91.50 170 ASP A O 1
ATOM 1341 N N . ASP A 1 171 ? -20.534 -4.348 -1.036 1.00 90.19 171 ASP A N 1
ATOM 1342 C CA . ASP A 1 171 ? -19.212 -4.586 -1.621 1.00 90.19 171 ASP A CA 1
ATOM 1343 C C . ASP A 1 171 ? -18.963 -3.718 -2.859 1.00 90.19 171 ASP A C 1
ATOM 1345 O O . ASP A 1 171 ? -17.872 -3.177 -3.036 1.00 90.19 171 ASP A O 1
ATOM 1349 N N . ALA A 1 172 ? -19.986 -3.520 -3.694 1.00 90.69 172 ALA A N 1
ATOM 1350 C CA . ALA A 1 172 ? -19.896 -2.676 -4.879 1.00 90.69 172 ALA A CA 1
ATOM 1351 C C . ALA A 1 172 ? -19.579 -1.218 -4.522 1.00 90.69 172 ALA A C 1
ATOM 1353 O O . ALA A 1 172 ? -18.762 -0.600 -5.200 1.00 90.69 172 ALA A O 1
ATOM 1354 N N . ILE A 1 173 ? -20.168 -0.688 -3.444 1.00 91.25 173 ILE A N 1
ATOM 1355 C CA . ILE A 1 173 ? -19.943 0.689 -2.979 1.00 91.25 173 ILE A CA 1
ATOM 1356 C C . ILE A 1 173 ? -18.492 0.917 -2.530 1.00 91.25 173 ILE A C 1
ATOM 1358 O O . ILE A 1 173 ? -17.967 2.013 -2.725 1.00 91.25 173 ILE A O 1
ATOM 1362 N N . LYS A 1 174 ? -17.812 -0.105 -1.990 1.00 88.31 174 LYS A N 1
ATOM 1363 C CA . LYS A 1 174 ? -16.393 -0.002 -1.591 1.00 88.31 174 LYS A CA 1
ATOM 1364 C C . LYS A 1 174 ? -15.469 0.244 -2.789 1.00 88.31 174 LYS A C 1
ATOM 1366 O O . LYS A 1 174 ? -14.467 0.936 -2.655 1.00 88.31 174 LYS A O 1
ATOM 1371 N N . ILE A 1 175 ? -15.826 -0.294 -3.956 1.00 87.12 175 ILE A N 1
ATOM 1372 C CA . ILE A 1 175 ? -15.056 -0.168 -5.203 1.00 87.12 175 ILE A CA 1
ATOM 1373 C C . ILE A 1 175 ? -15.531 1.050 -6.012 1.00 87.12 175 ILE A C 1
ATOM 1375 O O . ILE A 1 175 ? -14.732 1.819 -6.546 1.00 87.12 175 ILE A O 1
ATOM 1379 N N . TYR A 1 176 ? -16.851 1.225 -6.097 1.00 87.56 176 TYR A N 1
ATOM 1380 C CA . TYR A 1 176 ? -17.546 2.270 -6.838 1.00 87.56 176 TYR A CA 1
ATOM 1381 C C . TYR A 1 176 ? -18.568 2.957 -5.927 1.00 87.56 176 TYR A C 1
ATOM 1383 O O . TYR A 1 176 ? -19.702 2.490 -5.829 1.00 87.56 176 TYR A O 1
ATOM 1391 N N . PRO A 1 177 ? -18.234 4.112 -5.325 1.00 88.69 177 PRO A N 1
ATOM 1392 C CA . PRO A 1 177 ? -19.113 4.792 -4.369 1.00 88.69 177 PRO A CA 1
ATOM 1393 C C . PRO A 1 177 ? -20.524 5.117 -4.890 1.00 88.69 177 PRO A C 1
ATOM 1395 O O . PRO A 1 177 ? -21.459 5.228 -4.106 1.00 88.69 177 PRO A O 1
ATOM 1398 N N . ASN A 1 178 ? -20.685 5.236 -6.213 1.00 90.75 178 ASN A N 1
ATOM 1399 C CA . ASN A 1 178 ? -21.959 5.518 -6.884 1.00 90.75 178 ASN A CA 1
ATOM 1400 C C . ASN A 1 178 ? -22.637 4.255 -7.461 1.00 90.75 178 ASN A C 1
ATOM 1402 O O . ASN A 1 178 ? -23.438 4.360 -8.390 1.00 90.75 178 ASN A O 1
ATOM 1406 N N . ALA A 1 179 ? -22.275 3.055 -6.995 1.00 91.94 179 ALA A N 1
ATOM 1407 C CA . ALA A 1 179 ? -22.898 1.812 -7.440 1.00 91.94 179 ALA A CA 1
ATOM 1408 C C . ALA A 1 179 ? -24.387 1.765 -7.055 1.00 91.94 179 ALA A C 1
ATOM 1410 O O . ALA A 1 179 ? -24.769 2.105 -5.937 1.00 91.94 179 ALA A O 1
ATOM 1411 N N . GLU A 1 180 ? -25.232 1.300 -7.977 1.00 94.50 180 GLU A N 1
ATOM 1412 C CA . GLU A 1 180 ? -26.678 1.191 -7.777 1.00 94.50 180 GLU A CA 1
ATOM 1413 C C . GLU A 1 180 ? -27.178 -0.202 -8.152 1.00 94.50 180 GLU A C 1
ATOM 1415 O O . GLU A 1 180 ? -26.720 -0.811 -9.120 1.00 94.50 180 GLU A O 1
ATOM 1420 N N . VAL A 1 181 ? -28.181 -0.680 -7.417 1.00 95.00 181 VAL A N 1
ATOM 1421 C CA . VAL A 1 181 ? -28.813 -1.982 -7.652 1.00 95.00 181 VAL A CA 1
ATOM 1422 C C . VAL A 1 181 ? -29.395 -2.060 -9.063 1.00 95.00 181 VAL A C 1
ATOM 1424 O O . VAL A 1 181 ? -30.106 -1.164 -9.512 1.00 95.00 181 VAL A O 1
ATOM 1427 N N . GLY A 1 182 ? -29.126 -3.166 -9.755 1.00 92.75 182 GLY A N 1
ATOM 1428 C CA . GLY A 1 182 ? -29.619 -3.429 -11.106 1.00 92.75 182 GLY A CA 1
ATOM 1429 C C . GLY A 1 182 ? -28.780 -2.804 -12.222 1.00 92.75 182 GLY A C 1
ATOM 1430 O O . GLY A 1 182 ? -29.013 -3.129 -13.386 1.00 92.75 182 GLY A O 1
ATOM 1431 N N . LYS A 1 183 ? -27.783 -1.967 -11.901 1.00 93.94 183 LYS A N 1
ATOM 1432 C CA . LYS A 1 183 ? -26.804 -1.485 -12.881 1.00 93.94 183 LYS A CA 1
ATOM 1433 C C . LYS A 1 183 ? -25.593 -2.428 -12.925 1.00 93.94 183 LYS A C 1
ATOM 1435 O O . LYS A 1 183 ? -25.131 -2.869 -11.870 1.00 93.94 183 LYS A O 1
ATOM 1440 N N . PRO A 1 184 ? -25.083 -2.774 -14.119 1.00 93.38 184 PRO A N 1
ATOM 1441 C CA . PRO A 1 184 ? -23.821 -3.484 -14.229 1.00 93.38 184 PRO A CA 1
ATOM 1442 C C . PRO A 1 184 ? -22.652 -2.537 -13.937 1.00 93.38 184 PRO A C 1
ATOM 1444 O O . PRO A 1 184 ? -22.687 -1.361 -14.303 1.00 93.38 184 PRO A O 1
ATOM 1447 N N . ILE A 1 185 ? -21.609 -3.070 -13.314 1.00 93.25 185 ILE A N 1
ATOM 1448 C CA . ILE A 1 185 ? -20.315 -2.416 -13.128 1.00 93.25 185 ILE A CA 1
ATOM 1449 C C . ILE A 1 185 ? -19.230 -3.275 -13.772 1.00 93.25 185 ILE A C 1
ATOM 1451 O O . ILE A 1 185 ? -19.330 -4.500 -13.769 1.00 93.25 185 ILE A O 1
ATOM 1455 N N . ASP A 1 186 ? -18.198 -2.642 -14.319 1.00 93.56 186 ASP A N 1
ATOM 1456 C CA . ASP A 1 186 ? -17.017 -3.333 -14.838 1.00 93.56 186 ASP A CA 1
ATOM 1457 C C . ASP A 1 186 ? -15.830 -3.031 -13.929 1.00 93.56 186 ASP A C 1
ATOM 1459 O O . ASP A 1 186 ? -15.304 -1.920 -13.942 1.00 93.56 186 ASP A O 1
ATOM 1463 N N . VAL A 1 187 ? -15.467 -3.997 -13.087 1.00 90.69 187 VAL A N 1
ATOM 1464 C CA . VAL A 1 187 ? -14.448 -3.837 -12.048 1.00 90.69 187 VAL A CA 1
ATOM 1465 C C . VAL A 1 187 ? -13.101 -4.320 -12.576 1.00 90.69 187 VAL A C 1
ATOM 1467 O O . VAL A 1 187 ? -12.917 -5.511 -12.834 1.00 90.69 187 VAL A O 1
ATOM 1470 N N . LYS A 1 188 ? -12.112 -3.430 -12.673 1.00 91.00 188 LYS A N 1
ATOM 1471 C CA . LYS A 1 188 ? -10.732 -3.841 -12.966 1.00 91.00 188 LYS A CA 1
ATOM 1472 C C . LYS A 1 188 ? -10.117 -4.537 -11.757 1.00 91.00 188 LYS A C 1
ATOM 1474 O O . LYS A 1 188 ? -10.379 -4.165 -10.617 1.00 91.00 188 LYS A O 1
ATOM 1479 N N . GLU A 1 189 ? -9.227 -5.494 -12.009 1.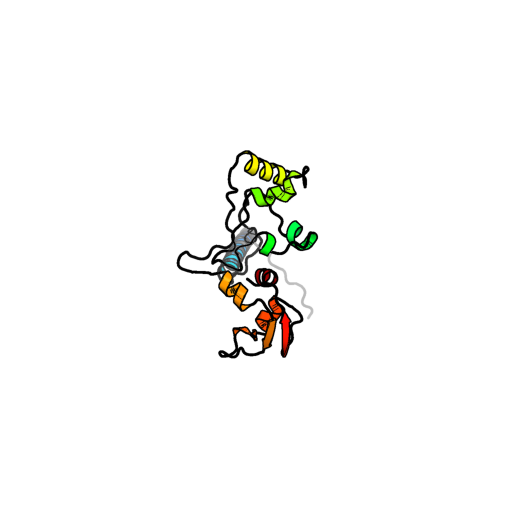00 90.50 189 GLU A N 1
ATOM 1480 C CA . GLU A 1 189 ? -8.493 -6.221 -10.961 1.00 90.50 189 GLU A CA 1
ATOM 1481 C C . GLU A 1 189 ? -7.799 -5.274 -9.974 1.00 90.50 189 GLU A C 1
ATOM 1483 O O . GLU A 1 189 ? -7.827 -5.488 -8.767 1.00 90.50 189 GLU A O 1
ATOM 1488 N N . SER A 1 190 ? -7.249 -4.173 -10.477 1.00 88.06 190 SER A N 1
ATOM 1489 C CA . SER A 1 190 ? -6.560 -3.167 -9.677 1.00 88.06 190 SER A CA 1
ATOM 1490 C C . SER A 1 190 ? -7.447 -2.369 -8.738 1.00 88.06 190 SER A C 1
ATOM 1492 O O . SER A 1 190 ? -6.984 -1.912 -7.698 1.00 88.06 190 SER A O 1
ATOM 1494 N N . GLN A 1 191 ? -8.731 -2.234 -9.064 1.00 87.69 191 GLN A N 1
ATOM 1495 C CA . GLN A 1 191 ? -9.692 -1.534 -8.217 1.00 87.69 191 GLN A CA 1
ATOM 1496 C C . GLN A 1 191 ? -10.116 -2.390 -7.022 1.00 87.69 191 GLN A C 1
ATOM 1498 O O . GLN A 1 191 ? -10.484 -1.847 -5.983 1.00 87.69 191 GLN A O 1
ATOM 1503 N N . VAL A 1 192 ? -10.001 -3.717 -7.135 1.00 89.00 192 VAL A N 1
ATOM 1504 C CA . VAL A 1 192 ? -10.255 -4.639 -6.021 1.00 89.00 192 VAL A CA 1
ATOM 1505 C C . VAL A 1 192 ? -9.214 -4.454 -4.914 1.00 89.00 192 VAL A C 1
ATOM 1507 O O . VAL A 1 192 ? -9.552 -4.554 -3.739 1.00 89.00 192 VAL A O 1
ATOM 1510 N N . CYS A 1 193 ? -7.971 -4.104 -5.260 1.00 84.50 193 CYS A N 1
ATOM 1511 C CA . CYS A 1 193 ? -6.878 -3.952 -4.296 1.00 84.50 193 CYS A CA 1
ATOM 1512 C C . CYS A 1 193 ? -7.135 -2.893 -3.213 1.00 84.50 193 CYS A C 1
ATOM 1514 O O . CYS A 1 193 ? -6.562 -2.995 -2.140 1.00 84.50 193 CYS A O 1
ATOM 1516 N N . MET A 1 194 ? -7.975 -1.884 -3.469 1.00 76.69 194 MET A N 1
ATOM 1517 C CA . MET A 1 194 ? -8.314 -0.858 -2.468 1.00 76.69 194 MET A CA 1
ATOM 1518 C C . MET A 1 194 ? -9.415 -1.301 -1.492 1.00 76.69 194 MET A C 1
ATOM 1520 O O . MET A 1 194 ? -9.750 -0.566 -0.569 1.00 76.69 194 MET A O 1
ATOM 1524 N N . THR A 1 195 ? -10.017 -2.469 -1.726 1.00 74.06 195 THR A N 1
ATOM 1525 C CA . THR A 1 195 ? -11.155 -2.985 -0.948 1.00 74.06 195 THR A CA 1
ATOM 1526 C C . THR A 1 195 ? -10.725 -3.935 0.172 1.00 74.06 195 THR A C 1
ATOM 1528 O O . THR A 1 195 ? -11.507 -4.178 1.092 1.00 74.06 195 THR A O 1
ATOM 1531 N N . CYS A 1 196 ? -9.517 -4.494 0.084 1.00 68.06 196 CYS A N 1
ATOM 1532 C CA . CYS A 1 196 ? -8.978 -5.515 0.983 1.00 68.06 196 CYS A CA 1
ATOM 1533 C C . CYS A 1 196 ? -7.771 -4.979 1.751 1.00 68.06 196 CYS A C 1
ATOM 1535 O O . CYS A 1 196 ? -7.613 -5.397 2.918 1.00 68.06 196 CYS A O 1
#

InterPro domains:
  IPR020942 Class III cytochrome C [PF02085] (59-110)
  IPR036280 Multiheme cytochrome superfamily [SSF48695] (54-142)

Secondary structure (DSSP, 8-state):
-------PPPPPHHHHHHHHHHHHHHHHHHHHHHHHHHHHHHHHHT---GGG-TTSPPPPSS---HIIIIIIT---HHHH-TTTTTSSS-PPPPHHHHHHHHTTS-TT-HHHHHHHHHHHTTPPP----S----TT----HHHHHHHHSEEEEEESS--TTSGGGEEEHHHHHHH-TT--TT-EEEE-HHHHTTT-

Foldseek 3Di:
DDDDDDPDDDDDPVRVVVVVVVVVVVVVVVVVVVVVVVVVCCVPVVPPPCVVVPVDFDDFPADDPPCVQCVVVPDFPCLQQVCLQPWQDSDGHWLVSVCVPLVPPDPVDPRSVVSVVCVVVVHTGPTDDRDDDPPVDRGGRNVQLQQPAAKAAEACDADPVCSSRYDHNVQVCQLPVPDDHRDIDHHDSRSSVSSD

Sequence (196 aa):
MIPGDFKLKKPSRKQTILLIVSGIIGLFGTAAAVTVGIFVISAWWELPLDIYGTNEGPDQPIAFPHTKHVQELGLDCTFCHRTVAKESSASIPSVEFCVTCHKIIGDNSEEIAKLRSYNTNETPINWQRVHRVPDHVQFVHESHIRFFSGNKLVVNKVDRNKVSSQIALDDAIKIYPNAEVGKPIDVKESQVCMTC

Radius of gyration: 29.82 Å; chains: 1; bounding box: 60×61×78 Å

=== Feature glossary ===
The record interleaves many kinds of information about one protein. Here is each kind framed as the question it answers.

Q: What are the backbone torsion angles?
A: φ (phi) and ψ (psi) are the two rotatable backbone dihedrals per residue: φ is the C(i-1)–N–Cα–C torsion, ψ is the N–Cα–C–N(i+1) torsion, both in degrees on (−180°, 180°]. α-helical residues cluster near (−60°, −45°); β-strand residues near (−120°, +130°). A Ramachandran plot is simply a scatter of (φ, ψ) for every residue.

Q: What is the amino-acid chain?
A: This is the polypeptide sequence — one letter per residue, N-terminus first. Length ranges from a few dozen residues for small domains to over a thousand for large multi-domain proteins.

Q: How mobile is each atom in the crystal?
A: For experimental (PDB) structures, the B-factor (temperature factor) quantifies the positional spread of each atom in the crystal — a combination of thermal vibration and static disorder — in units of Å². High B-factors mark flexible loops or poorly resolved regions; low B-factors mark the rigid, well-ordered core.

Q: Are the domains correctly placed relative to each other?
A: Predicted Aligned Error (PAE) is an AlphaFold confidence matrix: entry (i, j) is the expected error in the position of residue j, in ångströms, when the prediction is superimposed on the true structure at residue i. Low PAE within a block of residues means that block is internally rigid and well-predicted; high PAE between two blocks means their relative placement is uncertain even if each block individually is confident.

Q: How confident is the Alpha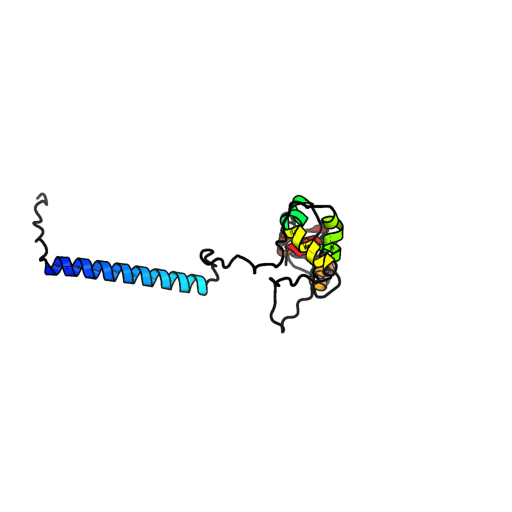Fold model at each residue?
A: pLDDT is the predicted lDDT-Cα score: AlphaFold's confidence that the local environment of each residue (all inter-atomic distances within 15 Å) is correctly placed. It is a per-residue number between 0 and 100, with higher meaning more reliable.

Q: What family and function is it annotated with?
A: Functional annotations link the protein to curated databases. InterPro entries identify conserved domains and families by matching the sequence against member-database signatures (Pfam, PROSITE, CDD, …). Gene Ontology (GO) terms describe molecular function, biological process, and cellular component in a controlled vocabulary. CATH places the structure in a hierarchical fold classification (Class/Architecture/Topology/Homologous-superfamily). The organism is the source species.

Q: How big and how compact is the whole molecule?
A: Three whole-structure scalars: the radius of gyration (RMS distance of Cα from centroid, in Å), the count of Cα–Cα contacts (pairs closer than 8 Å and separated by more than four residues in sequence — i.e. tertiary, not local, contacts), and the bounding-box dimensions. Together they distinguish compact globular folds from extended fibres or disordered chains.

Q: What known structures does this most resemble?
A: The Foldseek neighbor list gives the closest experimentally determined structures in the PDB, ranked by structural alignment. TM-score near 1 means near-identical fold; near 0.3 means only rough topology match. This is how one finds what a novel AlphaFold prediction most resembles in the solved-structure universe.

Q: Which residues are buried vs exposed?
A: SASA measures how much of the protein is reachable by solvent. It is computed by rolling a water-sized probe over the atomic surface and summing the exposed area (Å²). Per-residue SASA distinguishes core (buried, low SASA) from surface (exposed, high SASA) residues; total SASA is a whole-molecule size measure.

Q: Which residues are in helices, strands, or loops?
A: Eight-state secondary structure (DSSP): H is the canonical α-helix, G the tighter 3₁₀-helix, I the wider π-helix; E/B are β-structure, T and S are turns and bends, and '-' is everything else. DSSP derives these from the pattern of main-chain N–H···O=C hydrogen bonds, not from the sequence.

Q: Where is each backbone atom in 3D?
A: Structure coordinates are given as an mmCIF _atom_site loop: one row per atom with element, residue name, chain id, sequence number, and x/y/z position in Å. Only the four main-chain atoms per residue are included here; side chains are omitted to keep the record compact.

Q: What if only a Cα trace is available?
A: Three-state secondary structure (P-SEA) collapses the eight DSSP classes into helix (a), strand (b), and coil (c). P-SEA assigns these from Cα geometry alone — distances and angles — without requiring backbone oxygens, so it works on any Cα trace.

Q: What do the rendered images show?
A: The six renders are orthographic views along the three Cartesian axes in both directions. Representation (cartoon, sticks, or surface) and color scheme (sequence-rainbow or by-chain) vary across proteins so the training set covers all the common visualization conventions.

Q: What does the local fold look like, residue by residue?
A: Foldseek's 3Di representation compresses backbone geometry into a per-residue letter drawn from a learned twenty-state alphabet. It captures the tertiary interaction pattern around each residue — which residues are packed against it in space, regardless of where they are in sequence.

Q: What do the diagnostic plots show?
A: The contact map is a binary N×N matrix image: pixel (i, j) is dark where Cα_i and Cα_j are within 8 Å and |i−j|>4. Because the |i−j|>4 filter removes local helical contacts, off-diagonal stripes parallel to the main diagonal indicate parallel β-sheets; stripes perpendicular to it indicate antiparallel β-sheets. The Ramachandran plot scatters every residue's (φ, ψ) pair against the sterically allowed regions. The PAE heatmap renders the predicted-aligned-error matrix.